Protein AF-0000000067834900 (afdb_homodimer)

Secondary structure (DSSP, 8-state):
-HHHHHHHHHHHHHHHHHHHIIIIIHHHHTTS-HHHHHHHHHHHHHHHHHHHHHHHHHHHHHHHHHHHHH--HHHHHHHHHHHTHHHHIIIIIHHHHHHHHH--TT-TTHHHHHHHHHHHHHHHHHHHHHHHHHHHHHT-/-HHHHHHHHHHHHHHHHHHHIIIIIHHHHTTS-HHHHHHHHHHHHHHHHHHHHHHHHHHHHHHHHHHHHH--HHHHHHHHHHHTHHHHIIIIIHHHHHHHHH--TT-TTHHHHHHHHHHHHHHHHHHHHHHHHHHHHHT-

Solvent-accessible surface area (backbone atoms only — not comparable to full-atom values): 13122 Å² total; per-residue (Å²): 106,70,52,49,52,50,15,32,36,27,22,19,17,34,23,23,29,40,42,35,41,64,67,17,49,48,60,16,39,65,75,44,57,62,40,56,30,52,61,30,44,53,52,24,50,59,42,40,49,55,53,46,50,48,26,25,49,50,14,18,53,31,15,44,50,37,16,71,73,67,68,45,63,44,23,40,50,15,12,49,35,26,44,47,49,56,62,44,38,64,68,68,43,37,64,57,52,52,51,59,73,69,51,56,59,80,42,81,61,51,63,63,48,52,57,49,49,51,60,55,48,47,52,49,26,50,34,22,47,50,15,29,51,30,32,55,55,49,74,100,106,70,51,49,53,49,16,31,38,27,21,18,16,34,21,22,28,41,43,37,41,65,65,18,49,49,60,16,40,66,75,45,57,62,41,55,31,52,61,30,44,52,54,24,51,59,41,41,49,54,54,45,50,48,27,25,49,48,14,18,52,29,14,43,51,38,17,71,74,66,68,44,61,44,22,41,52,16,11,49,35,26,44,47,48,55,61,44,40,65,67,68,41,38,65,58,51,53,51,59,73,69,50,58,60,81,43,80,62,51,63,63,49,54,55,51,48,53,59,56,48,48,53,50,26,50,33,22,46,50,14,29,52,30,31,54,56,48,74,101

pLDDT: mean 97.6, std 2.19, range [85.94, 98.94]

InterPro domains:
  IPR013901 Anthrone oxygenase [PF08592] (41-133)

Radius of gyration: 19.25 Å; Cα contacts (8 Å, |Δi|>4): 424; chains: 2; bounding box: 45×53×35 Å

Structure (mmCIF, N/CA/C/O backbone):
data_AF-0000000067834900-model_v1
#
loop_
_entity.id
_entity.type
_entity.pdbx_description
1 polymer 'DUF1772 domain-containing protein'
#
loop_
_atom_site.group_PDB
_atom_site.id
_atom_site.type_symbol
_atom_site.label_atom_id
_atom_site.label_alt_id
_atom_site.label_comp_id
_atom_site.label_asym_id
_atom_site.label_entity_id
_atom_site.label_seq_id
_atom_site.pdbx_PDB_ins_code
_atom_site.Cartn_x
_atom_site.Cartn_y
_atom_site.Cartn_z
_atom_site.occupancy
_atom_site.B_iso_or_equiv
_atom_site.auth_seq_id
_atom_site.auth_comp_id
_atom_site.auth_asym_id
_atom_site.auth_atom_id
_atom_site.pdbx_PDB_model_num
ATOM 1 N N . MET A 1 1 ? -4.145 19.516 13.836 1 87.12 1 MET A N 1
ATOM 2 C CA . MET A 1 1 ? -4.215 18.688 15.039 1 87.12 1 MET A CA 1
ATOM 3 C C . MET A 1 1 ? -3.717 17.281 14.75 1 87.12 1 MET A C 1
ATOM 5 O O . MET A 1 1 ? -3.939 16.75 13.664 1 87.12 1 MET A O 1
ATOM 9 N N . LEU A 1 2 ? -3.102 16.672 15.734 1 94.88 2 LEU A N 1
ATOM 10 C CA . LEU A 1 2 ? -2.477 15.367 15.602 1 94.88 2 LEU A CA 1
ATOM 11 C C . LEU A 1 2 ? -3.496 14.32 15.164 1 94.88 2 LEU A C 1
ATOM 13 O O . LEU A 1 2 ? -3.221 13.508 14.281 1 94.88 2 LEU A O 1
ATOM 17 N N . ILE A 1 3 ? -4.664 14.469 15.75 1 97.44 3 ILE A N 1
ATOM 18 C CA . ILE A 1 3 ? -5.711 13.508 15.438 1 97.44 3 ILE A CA 1
ATOM 19 C C . ILE A 1 3 ? -6.051 13.578 13.945 1 97.44 3 ILE A C 1
ATOM 21 O O . ILE A 1 3 ? -6.223 12.555 13.289 1 97.44 3 ILE A O 1
ATOM 25 N N . GLY A 1 4 ? -6.133 14.797 13.414 1 97.62 4 GLY A N 1
ATOM 26 C CA . GLY A 1 4 ? -6.418 14.984 12 1 97.62 4 GLY A CA 1
ATOM 27 C C . GLY A 1 4 ? -5.312 14.469 11.094 1 97.62 4 GLY A C 1
ATOM 28 O O . GLY A 1 4 ? -5.582 13.852 10.062 1 97.62 4 GLY A O 1
ATOM 29 N N . GLU A 1 5 ? -4.074 14.656 11.484 1 98.31 5 GLU A N 1
ATOM 30 C CA . GLU A 1 5 ? -2.939 14.172 10.703 1 98.31 5 GLU A CA 1
ATOM 31 C C . GLU A 1 5 ? -2.869 12.648 10.719 1 98.31 5 GLU A C 1
ATOM 33 O O . GLU A 1 5 ? -2.508 12.023 9.719 1 98.31 5 GLU A O 1
ATOM 38 N N . LEU A 1 6 ? -3.232 12.078 11.836 1 98.81 6 LEU A N 1
ATOM 39 C CA . LEU A 1 6 ? -3.229 10.625 11.938 1 98.81 6 LEU A CA 1
ATOM 40 C C . LEU A 1 6 ? -4.34 10.023 11.086 1 98.81 6 LEU A C 1
ATOM 42 O O . LEU A 1 6 ? -4.172 8.945 10.508 1 98.81 6 LEU A O 1
ATOM 46 N N . ALA A 1 7 ? -5.496 10.695 11.047 1 98.88 7 ALA A N 1
ATOM 47 C CA . ALA A 1 7 ? -6.551 10.273 10.133 1 98.88 7 ALA A CA 1
ATOM 48 C C . ALA A 1 7 ? -6.059 10.281 8.688 1 98.88 7 ALA A C 1
ATOM 50 O O . ALA A 1 7 ? -6.32 9.344 7.93 1 98.88 7 ALA A O 1
ATOM 51 N N . LEU A 1 8 ? -5.352 11.328 8.344 1 98.88 8 LEU A N 1
ATOM 52 C CA . LEU A 1 8 ? -4.781 11.461 7.004 1 98.88 8 LEU A CA 1
ATOM 53 C C . LEU A 1 8 ? -3.777 10.344 6.73 1 98.88 8 LEU A C 1
ATOM 55 O O . LEU A 1 8 ? -3.77 9.766 5.645 1 98.88 8 LEU A O 1
ATOM 59 N N . VAL A 1 9 ? -2.967 10.016 7.711 1 98.94 9 VAL A N 1
ATOM 60 C CA . VAL A 1 9 ? -1.968 8.961 7.566 1 98.94 9 VAL A CA 1
ATOM 61 C C . VAL A 1 9 ? -2.66 7.621 7.324 1 98.94 9 VAL A C 1
ATOM 63 O O . VAL A 1 9 ? -2.283 6.875 6.414 1 98.94 9 VAL A O 1
ATOM 66 N N . ALA A 1 10 ? -3.68 7.336 8.094 1 98.94 10 ALA A N 1
ATOM 67 C CA . ALA A 1 10 ? -4.398 6.074 7.938 1 98.94 10 ALA A CA 1
ATOM 68 C C . ALA A 1 10 ? -5.047 5.977 6.559 1 98.94 10 ALA A C 1
ATOM 70 O O . ALA A 1 10 ? -4.961 4.934 5.902 1 98.94 10 ALA A O 1
ATOM 71 N N . ALA A 1 11 ? -5.637 7.039 6.133 1 98.94 11 ALA A N 1
ATOM 72 C CA . ALA A 1 11 ? -6.289 7.059 4.828 1 98.94 11 ALA A CA 1
ATOM 73 C C . ALA A 1 11 ? -5.27 6.922 3.701 1 98.94 11 ALA A C 1
ATOM 75 O O . ALA A 1 11 ? -5.508 6.211 2.721 1 98.94 11 ALA A O 1
ATOM 76 N N . ALA A 1 12 ? -4.156 7.613 3.82 1 98.94 12 ALA A N 1
ATOM 77 C CA . ALA A 1 12 ? -3.125 7.574 2.787 1 98.94 12 ALA A CA 1
ATOM 78 C C . ALA A 1 12 ? -2.467 6.199 2.721 1 98.94 12 ALA A C 1
ATOM 80 O O . ALA A 1 12 ? -2.143 5.711 1.635 1 98.94 12 ALA A O 1
ATOM 81 N N . ALA A 1 13 ? -2.227 5.609 3.891 1 98.94 13 ALA A N 1
ATOM 82 C CA . ALA A 1 13 ? -1.695 4.25 3.914 1 98.94 13 ALA A CA 1
ATOM 83 C C . ALA A 1 13 ? -2.658 3.273 3.248 1 98.94 13 ALA A C 1
ATOM 85 O O . ALA A 1 13 ? -2.236 2.396 2.49 1 98.94 13 ALA A O 1
ATOM 86 N N . PHE A 1 14 ? -3.963 3.414 3.568 1 98.94 14 PHE A N 1
ATOM 87 C CA . PHE A 1 14 ? -4.977 2.6 2.906 1 98.94 14 PHE A CA 1
ATOM 88 C C . PHE A 1 14 ? -4.914 2.787 1.395 1 98.94 14 PHE A C 1
ATOM 90 O O . PHE A 1 14 ? -4.895 1.809 0.644 1 98.94 14 PHE A O 1
ATOM 97 N N . ALA A 1 15 ? -4.918 4.039 0.92 1 98.94 15 ALA A N 1
ATOM 98 C CA . ALA A 1 15 ? -4.898 4.332 -0.51 1 98.94 15 ALA A CA 1
ATOM 99 C C . ALA A 1 15 ? -3.654 3.746 -1.171 1 98.94 15 ALA A C 1
ATOM 101 O O . ALA A 1 15 ? -3.73 3.189 -2.27 1 98.94 15 ALA A O 1
ATOM 102 N N . GLY A 1 16 ? -2.484 3.898 -0.504 1 98.88 16 GLY A N 1
ATOM 103 C CA . GLY A 1 16 ? -1.258 3.318 -1.029 1 98.88 16 GLY A CA 1
ATOM 104 C C . GLY A 1 16 ? -1.337 1.814 -1.207 1 98.88 16 GLY A C 1
ATOM 105 O O . GLY A 1 16 ? -0.941 1.286 -2.248 1 98.88 16 GLY A O 1
ATOM 106 N N . ALA A 1 17 ? -1.845 1.154 -0.218 1 98.88 17 ALA A N 1
ATOM 107 C CA . ALA A 1 17 ? -1.994 -0.297 -0.282 1 98.88 17 ALA A CA 1
ATOM 108 C C . ALA A 1 17 ? -3.008 -0.697 -1.351 1 98.88 17 ALA A C 1
ATOM 110 O O . ALA A 1 17 ? -2.779 -1.643 -2.109 1 98.88 17 ALA A O 1
ATOM 111 N N . ALA A 1 18 ? -4.109 0.034 -1.385 1 98.81 18 ALA A N 1
ATOM 112 C CA . ALA A 1 18 ? -5.152 -0.284 -2.357 1 98.81 18 ALA A CA 1
ATOM 113 C C . ALA A 1 18 ? -4.648 -0.089 -3.783 1 98.81 18 ALA A C 1
ATOM 115 O O . ALA A 1 18 ? -4.914 -0.917 -4.66 1 98.81 18 ALA A O 1
ATOM 116 N N . LEU A 1 19 ? -3.99 0.947 -4.016 1 98.81 19 LEU A N 1
ATOM 117 C CA . LEU A 1 19 ? -3.428 1.191 -5.336 1 98.81 19 LEU A CA 1
ATOM 118 C C . LEU A 1 19 ? -2.375 0.144 -5.684 1 98.81 19 LEU A C 1
ATOM 120 O O . LEU A 1 19 ? -2.25 -0.259 -6.84 1 98.81 19 LEU A O 1
ATOM 124 N N . TYR A 1 20 ? -1.63 -0.278 -4.715 1 98.94 20 TYR A N 1
ATOM 125 C CA . TYR A 1 20 ? -0.635 -1.321 -4.934 1 98.94 20 TYR A CA 1
ATOM 126 C C . TYR A 1 20 ? -1.293 -2.611 -5.406 1 98.94 20 TYR A C 1
ATOM 128 O O . TYR A 1 20 ? -0.787 -3.279 -6.312 1 98.94 20 TYR A O 1
ATOM 136 N N . VAL A 1 21 ? -2.383 -2.92 -4.82 1 98.81 21 VAL A N 1
ATOM 137 C CA . VAL A 1 21 ? -3.119 -4.109 -5.23 1 98.81 21 VAL A CA 1
ATOM 138 C C . VAL A 1 21 ? -3.506 -3.998 -6.703 1 98.81 21 VAL A C 1
ATOM 140 O O . VAL A 1 21 ? -3.305 -4.934 -7.48 1 98.81 21 VAL A O 1
ATOM 143 N N . GLY A 1 22 ? -4.023 -2.871 -7.086 1 98.5 22 GLY A N 1
ATOM 144 C CA . GLY A 1 22 ? -4.543 -2.682 -8.43 1 98.5 22 GLY A CA 1
ATOM 145 C C . GLY A 1 22 ? -3.457 -2.525 -9.477 1 98.5 22 GLY A C 1
ATOM 146 O O . GLY A 1 22 ? -3.586 -3.031 -10.594 1 98.5 22 GLY A O 1
ATOM 147 N N . PHE A 1 23 ? -2.381 -1.915 -9.102 1 98 23 PHE A N 1
ATOM 148 C CA . PHE A 1 23 ? -1.393 -1.539 -10.102 1 98 23 PHE A CA 1
ATOM 149 C C . PHE A 1 23 ? -0.223 -2.516 -10.102 1 98 23 PHE A C 1
ATOM 151 O O . PHE A 1 23 ? 0.54 -2.578 -11.07 1 98 23 P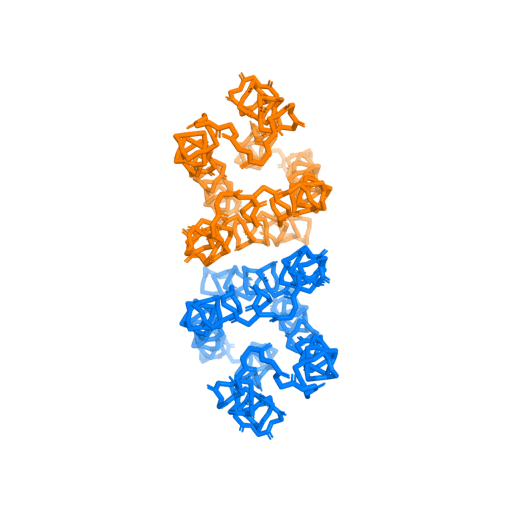HE A O 1
ATOM 158 N N . VAL A 1 24 ? -0.045 -3.27 -9.039 1 98.75 24 VAL A N 1
ATOM 159 C CA . VAL A 1 24 ? 1.166 -4.078 -8.945 1 98.75 24 VAL A CA 1
ATOM 160 C C . VAL A 1 24 ? 0.794 -5.543 -8.719 1 98.75 24 VAL A C 1
ATOM 162 O O . VAL A 1 24 ? 0.987 -6.383 -9.602 1 98.75 24 VAL A O 1
ATOM 165 N N . GLU A 1 25 ? 0.098 -5.836 -7.613 1 98.88 25 GLU A N 1
ATOM 166 C CA . GLU A 1 25 ? -0.105 -7.234 -7.242 1 98.88 25 GLU A CA 1
ATOM 167 C C . GLU A 1 25 ? -1.007 -7.945 -8.25 1 98.88 25 GLU A C 1
ATOM 169 O O . GLU A 1 25 ? -0.685 -9.047 -8.711 1 98.88 25 GLU A O 1
ATOM 174 N N . HIS A 1 26 ? -2.133 -7.328 -8.508 1 98.75 26 HIS A N 1
ATOM 175 C CA . HIS A 1 26 ? -3.119 -8.055 -9.297 1 98.75 26 HIS A CA 1
ATOM 176 C C . HIS A 1 26 ? -2.623 -8.289 -10.719 1 98.75 26 HIS A C 1
ATOM 178 O O . HIS A 1 26 ? -2.719 -9.406 -11.242 1 98.75 26 HIS A O 1
ATOM 184 N N . PRO A 1 27 ? -2.033 -7.301 -11.414 1 98.25 27 PRO A N 1
ATOM 185 C CA . PRO A 1 27 ? -1.451 -7.582 -12.727 1 98.25 27 PRO A CA 1
ATOM 186 C C . PRO A 1 27 ? -0.374 -8.664 -12.68 1 98.25 27 PRO A C 1
ATOM 188 O O . PRO A 1 27 ? -0.26 -9.469 -13.609 1 98.25 27 PRO A O 1
ATOM 191 N N . ALA A 1 28 ? 0.433 -8.688 -11.672 1 98.62 28 ALA A N 1
ATOM 192 C CA . ALA A 1 28 ? 1.452 -9.719 -11.516 1 98.62 28 ALA A CA 1
ATOM 193 C C . ALA A 1 28 ? 0.816 -11.094 -11.312 1 98.62 28 ALA A C 1
ATOM 195 O O . ALA A 1 28 ? 1.331 -12.102 -11.797 1 98.62 28 ALA A O 1
ATOM 196 N N . ARG A 1 29 ? -0.272 -11.117 -10.578 1 98.38 29 ARG A N 1
ATOM 197 C CA . ARG A 1 29 ? -1.022 -12.352 -10.359 1 98.38 29 ARG A CA 1
ATOM 198 C C . ARG A 1 29 ? -1.566 -12.906 -11.672 1 98.38 29 ARG A C 1
ATOM 200 O O . ARG A 1 29 ? -1.566 -14.117 -11.883 1 98.38 29 ARG A O 1
ATOM 207 N N . LEU A 1 30 ? -1.949 -12.055 -12.625 1 97.25 30 LEU A N 1
ATOM 208 C CA . LEU A 1 30 ? -2.676 -12.445 -13.828 1 97.25 30 LEU A CA 1
ATOM 209 C C . LEU A 1 30 ? -1.743 -13.109 -14.836 1 97.25 30 LEU A C 1
ATOM 211 O O . LEU A 1 30 ? -2.201 -13.719 -15.805 1 97.25 30 LEU A O 1
ATOM 215 N N . VAL A 1 31 ? -0.413 -13.023 -14.633 1 97.06 31 VAL A N 1
ATOM 216 C CA . VAL A 1 31 ? 0.499 -13.688 -15.562 1 97.06 31 VAL A CA 1
ATOM 217 C C . VAL A 1 31 ? 0.587 -15.172 -15.227 1 97.06 31 VAL A C 1
ATOM 219 O O . VAL A 1 31 ? 1.104 -15.961 -16.016 1 97.06 31 VAL A O 1
ATOM 222 N N . LEU A 1 32 ? 0.094 -15.586 -14.086 1 96.56 32 LEU A N 1
ATOM 223 C CA . LEU A 1 32 ? 0.094 -16.984 -13.656 1 96.56 32 LEU A CA 1
ATOM 224 C C . LEU A 1 32 ? -1.031 -17.75 -14.336 1 96.56 32 LEU A C 1
ATOM 226 O O . LEU A 1 32 ? -1.971 -17.156 -14.867 1 96.56 32 LEU A O 1
ATOM 230 N N . ASP A 1 33 ? -0.922 -19.062 -14.344 1 94.31 33 ASP A N 1
ATOM 231 C CA . ASP A 1 33 ? -2.051 -19.906 -14.742 1 94.31 33 ASP A CA 1
ATOM 232 C C . ASP A 1 33 ? -3.203 -19.781 -13.75 1 94.31 33 ASP A C 1
ATOM 234 O O . ASP A 1 33 ? -2.994 -19.422 -12.586 1 94.31 33 ASP A O 1
ATOM 238 N N . PRO A 1 34 ? -4.387 -20.094 -14.086 1 93.81 34 PRO A N 1
ATOM 239 C CA . PRO A 1 34 ? -5.562 -19.875 -13.25 1 93.81 34 PRO A CA 1
ATOM 240 C C . PRO A 1 34 ? -5.453 -20.547 -11.883 1 93.81 34 PRO A C 1
ATOM 242 O O . PRO A 1 34 ? -5.883 -20 -10.875 1 93.81 34 PRO A O 1
ATOM 245 N N . ALA A 1 35 ? -4.922 -21.719 -11.883 1 94.06 35 ALA A N 1
ATOM 246 C CA . ALA A 1 35 ? -4.777 -22.422 -10.617 1 94.06 35 ALA A CA 1
ATOM 247 C C . ALA A 1 35 ? -3.865 -21.656 -9.664 1 94.06 35 ALA A C 1
ATOM 249 O O . ALA A 1 35 ? -4.191 -21.484 -8.484 1 94.06 35 ALA A O 1
ATOM 250 N N . SER A 1 36 ? -2.756 -21.141 -10.18 1 96.12 36 SER A N 1
ATOM 251 C CA . SER A 1 36 ? -1.797 -20.391 -9.383 1 96.12 36 SER A CA 1
ATOM 252 C C . SER A 1 36 ? -2.346 -19.016 -9.008 1 96.12 36 SER A C 1
ATOM 254 O O . SER A 1 36 ? -2.037 -18.484 -7.938 1 96.12 36 SER A O 1
ATOM 256 N N . GLN A 1 37 ? -3.154 -18.453 -9.938 1 97.56 37 GLN A N 1
ATOM 257 C CA . GLN A 1 37 ? -3.822 -17.203 -9.586 1 97.56 37 GLN A CA 1
ATOM 258 C C . GLN A 1 37 ? -4.672 -17.375 -8.328 1 97.56 37 GLN A C 1
ATOM 260 O O . GLN A 1 37 ? -4.57 -16.562 -7.395 1 97.56 37 GLN A O 1
ATOM 265 N N . LEU A 1 38 ? -5.441 -18.375 -8.336 1 97.31 38 LEU A N 1
ATOM 266 C CA . LEU A 1 38 ? -6.344 -18.641 -7.227 1 97.31 38 LEU A CA 1
ATOM 267 C C . LEU A 1 38 ? -5.562 -18.969 -5.957 1 97.31 38 LEU A C 1
ATOM 269 O O . LEU A 1 38 ? -5.91 -18.5 -4.871 1 97.31 38 LEU A O 1
ATOM 273 N N . GLN A 1 39 ? -4.523 -19.734 -6.125 1 97 39 GLN A N 1
ATOM 274 C CA . GLN A 1 39 ? -3.693 -20.141 -4.996 1 97 39 GLN A CA 1
ATOM 275 C C . GLN A 1 39 ? -3.041 -18.938 -4.328 1 97 39 GLN A C 1
ATOM 277 O O . GLN A 1 39 ? -2.896 -18.906 -3.104 1 97 39 GLN A O 1
ATOM 282 N N . GLN A 1 40 ? -2.637 -18.016 -5.09 1 98.06 40 GLN A N 1
ATOM 283 C CA . GLN A 1 40 ? -2.039 -16.797 -4.562 1 98.06 40 GLN A CA 1
ATOM 284 C C . GLN A 1 40 ? -3.107 -15.844 -4.02 1 98.06 40 GLN A C 1
ATOM 286 O O . GLN A 1 40 ? -2.895 -15.18 -3.004 1 98.06 40 GLN A O 1
ATOM 291 N N . TRP A 1 41 ? -4.246 -15.719 -4.688 1 98.38 41 TRP A N 1
ATOM 292 C CA . TRP A 1 41 ? -5.293 -14.758 -4.348 1 98.38 41 TRP A CA 1
ATOM 293 C C . TRP A 1 41 ? -5.898 -15.07 -2.984 1 98.38 41 TRP A C 1
ATOM 295 O O . TRP A 1 41 ? -6.18 -14.164 -2.197 1 98.38 41 TRP A O 1
ATOM 305 N N . ARG A 1 42 ? -6.086 -16.266 -2.635 1 97.75 42 ARG A N 1
ATOM 306 C CA . ARG A 1 42 ? -6.805 -16.656 -1.429 1 97.75 42 ARG A CA 1
ATOM 307 C C . ARG A 1 42 ? -6.098 -16.156 -0.176 1 97.75 42 ARG A C 1
ATOM 309 O O . ARG A 1 42 ? -6.688 -15.422 0.624 1 97.75 42 ARG A O 1
ATOM 316 N N . PRO A 1 43 ? -4.848 -16.484 -0.033 1 98.12 43 PRO A N 1
ATOM 317 C CA . PRO A 1 43 ? -4.191 -15.938 1.157 1 98.12 43 PRO A CA 1
ATOM 318 C C . PRO A 1 43 ? -3.992 -14.43 1.079 1 98.12 43 PRO A C 1
ATOM 320 O O . PRO A 1 43 ? -3.992 -13.75 2.109 1 98.12 43 PRO A O 1
ATOM 323 N N . SER A 1 44 ? -3.797 -13.875 -0.122 1 98.56 44 SER A N 1
ATOM 324 C CA . SER A 1 44 ? -3.691 -12.43 -0.279 1 98.56 44 SER A CA 1
ATOM 325 C C . SER A 1 44 ? -4.965 -11.727 0.183 1 98.56 44 SER A C 1
ATOM 327 O O . SER A 1 44 ? -4.906 -10.758 0.949 1 98.56 44 SER A O 1
ATOM 329 N N . TYR A 1 45 ? -6.059 -12.281 -0.301 1 98.12 45 TYR A N 1
ATOM 330 C CA . TYR A 1 45 ? -7.367 -11.742 0.057 1 98.12 45 TYR A CA 1
ATOM 331 C C . TYR A 1 45 ? -7.547 -11.703 1.57 1 98.12 45 TYR A C 1
ATOM 333 O O . TYR A 1 45 ? -7.93 -10.68 2.135 1 98.12 45 TYR A O 1
ATOM 341 N N . ARG A 1 46 ? -7.273 -12.766 2.283 1 97.38 46 ARG A N 1
ATOM 342 C CA . ARG A 1 46 ? -7.461 -12.875 3.727 1 97.38 46 ARG A CA 1
ATOM 343 C C . ARG A 1 46 ? -6.602 -11.859 4.473 1 97.38 46 ARG A C 1
ATOM 345 O O . ARG A 1 46 ? -7.09 -11.164 5.363 1 97.38 46 ARG A O 1
ATOM 352 N N . ARG A 1 47 ? -5.41 -11.727 4.121 1 98.19 47 ARG A N 1
ATOM 353 C CA . ARG A 1 47 ? -4.48 -10.828 4.797 1 98.19 47 ARG A CA 1
ATOM 354 C C . ARG A 1 47 ? -4.781 -9.375 4.457 1 98.19 47 ARG A C 1
ATOM 356 O O . ARG A 1 47 ? -4.715 -8.5 5.328 1 98.19 47 ARG A O 1
ATOM 363 N N . ALA A 1 48 ? -5.098 -9.133 3.172 1 98.12 48 ALA A N 1
ATOM 364 C CA . ALA A 1 48 ? -5.418 -7.773 2.736 1 98.12 48 ALA A CA 1
ATOM 365 C C . ALA A 1 48 ? -6.676 -7.254 3.43 1 98.12 48 ALA A C 1
ATOM 367 O O . ALA A 1 48 ? -6.758 -6.074 3.775 1 98.12 48 ALA A O 1
ATOM 368 N N . THR A 1 49 ? -7.672 -8.141 3.596 1 96.81 49 THR A N 1
ATOM 369 C CA . THR A 1 49 ? -8.914 -7.766 4.27 1 96.81 49 THR A CA 1
ATOM 370 C C . THR A 1 49 ? -8.633 -7.285 5.691 1 96.81 49 THR A C 1
ATOM 372 O O . THR A 1 49 ? -9.172 -6.266 6.125 1 96.81 49 THR A O 1
ATOM 375 N N . ARG A 1 50 ? -7.789 -7.941 6.375 1 97.38 50 ARG A N 1
ATOM 376 C CA . ARG A 1 50 ? -7.43 -7.539 7.734 1 97.38 50 ARG A CA 1
ATOM 377 C C . ARG A 1 50 ? -6.688 -6.207 7.73 1 97.38 50 ARG A C 1
ATOM 379 O O . ARG A 1 50 ? -7.016 -5.305 8.508 1 97.38 50 ARG A O 1
ATOM 386 N N . MET A 1 51 ? -5.688 -6.074 6.875 1 98.5 51 MET A N 1
ATOM 387 C CA . MET A 1 51 ? -4.863 -4.867 6.844 1 98.5 51 MET A CA 1
ATOM 388 C C . MET A 1 51 ? -5.68 -3.664 6.387 1 98.5 51 MET A C 1
ATOM 390 O O . MET A 1 51 ? -5.738 -2.648 7.082 1 98.5 51 MET A O 1
ATOM 394 N N . GLN A 1 52 ? -6.316 -3.82 5.219 1 98.44 52 GLN A N 1
ATOM 395 C CA . GLN A 1 52 ? -7.031 -2.682 4.652 1 98.44 52 GLN A CA 1
ATOM 396 C C . GLN A 1 52 ? -8.297 -2.379 5.445 1 98.44 52 GLN A C 1
ATOM 398 O O . GLN A 1 52 ? -8.688 -1.218 5.59 1 98.44 52 GLN A O 1
ATOM 403 N N . GLY A 1 53 ? -8.992 -3.414 5.906 1 98.31 53 GLY A N 1
ATOM 404 C CA . GLY A 1 53 ? -10.117 -3.174 6.797 1 98.31 53 GLY A CA 1
ATOM 405 C C . GLY A 1 53 ? -9.734 -2.408 8.047 1 98.31 53 GLY A C 1
ATOM 406 O O . GLY A 1 53 ? -10.445 -1.487 8.461 1 98.31 53 GLY A O 1
ATOM 407 N N . GLY A 1 54 ? -8.609 -2.801 8.672 1 98.69 54 GLY A N 1
ATOM 408 C CA . GLY A 1 54 ? -8.117 -2.104 9.844 1 98.69 54 GLY A CA 1
ATOM 409 C C . GLY A 1 54 ? -7.762 -0.653 9.57 1 98.69 54 GLY A C 1
ATOM 410 O O . GLY A 1 54 ? -8.07 0.229 10.375 1 98.69 54 GLY A O 1
ATOM 411 N N . LEU A 1 55 ? -7.094 -0.392 8.477 1 98.88 55 LEU A N 1
ATOM 412 C CA . LEU A 1 55 ? -6.715 0.969 8.109 1 98.88 55 LEU A CA 1
ATOM 413 C C . LEU A 1 55 ? -7.945 1.832 7.867 1 98.88 55 LEU A C 1
ATOM 415 O O . LEU A 1 55 ? -7.988 2.992 8.281 1 98.88 55 LEU A O 1
ATOM 419 N N . ALA A 1 56 ? -8.945 1.249 7.145 1 98.88 56 ALA A N 1
ATOM 420 C CA . ALA A 1 56 ? -10.18 1.979 6.898 1 98.88 56 ALA A CA 1
ATOM 421 C C . ALA A 1 56 ? -10.883 2.324 8.211 1 98.88 56 ALA A C 1
ATOM 423 O O . ALA A 1 56 ? -11.375 3.441 8.383 1 98.88 56 ALA A O 1
ATOM 424 N N . LEU A 1 57 ? -10.945 1.383 9.109 1 98.75 57 LEU A N 1
ATOM 425 C CA . LEU A 1 57 ? -11.578 1.606 10.398 1 98.75 57 LEU A CA 1
ATOM 426 C C . LEU A 1 57 ? -10.82 2.662 11.203 1 98.75 57 LEU A C 1
ATOM 428 O O . LEU A 1 57 ? -11.438 3.512 11.852 1 98.75 57 LEU A O 1
ATOM 432 N N . ALA A 1 58 ? -9.492 2.572 11.211 1 98.94 58 ALA A N 1
ATOM 433 C CA . ALA A 1 58 ? -8.68 3.566 11.898 1 98.94 58 ALA A CA 1
ATOM 434 C C . ALA A 1 58 ? -8.938 4.965 11.352 1 98.94 58 ALA A C 1
ATOM 436 O O . ALA A 1 58 ? -9.133 5.914 12.109 1 98.94 58 ALA A O 1
ATOM 437 N N . ALA A 1 59 ? -8.906 5.082 10.016 1 98.94 59 ALA A N 1
ATOM 438 C CA . ALA A 1 59 ? -9.172 6.375 9.391 1 98.94 59 ALA A CA 1
ATOM 439 C C . ALA A 1 59 ? -10.555 6.895 9.773 1 98.94 59 ALA A C 1
ATOM 441 O O . ALA A 1 59 ? -10.719 8.086 10.062 1 98.94 59 ALA A O 1
ATOM 442 N N . THR A 1 60 ? -11.539 5.984 9.75 1 98.94 60 THR A N 1
ATOM 443 C CA . THR A 1 60 ? -12.906 6.344 10.125 1 98.94 60 THR A CA 1
ATOM 444 C C . THR A 1 60 ? -12.953 6.848 11.562 1 98.94 60 THR A C 1
ATOM 446 O O . THR A 1 60 ? -13.469 7.938 11.828 1 98.94 60 THR A O 1
ATOM 449 N N . ALA A 1 61 ? -12.414 6.07 12.477 1 98.94 61 ALA A N 1
ATOM 450 C CA . ALA A 1 61 ? -12.453 6.406 13.891 1 98.94 61 ALA A CA 1
ATOM 451 C C . ALA A 1 61 ? -11.75 7.73 14.172 1 98.94 61 ALA A C 1
ATOM 453 O O . ALA A 1 61 ? -12.273 8.578 14.898 1 98.94 61 ALA A O 1
ATOM 454 N N . LEU A 1 62 ? -10.562 7.941 13.625 1 98.94 62 LEU A N 1
ATOM 455 C CA . LEU A 1 62 ? -9.789 9.164 13.828 1 98.94 62 LEU A CA 1
ATOM 456 C C . LEU A 1 62 ? -10.5 10.359 13.203 1 98.94 62 LEU A C 1
ATOM 458 O O . LEU A 1 62 ? -10.477 11.461 13.758 1 98.94 62 LEU A O 1
ATOM 462 N N . GLY A 1 63 ? -11.094 10.141 12.016 1 98.88 63 GLY A N 1
ATOM 463 C CA . GLY A 1 63 ? -11.883 11.203 11.406 1 98.88 63 GLY A CA 1
ATOM 464 C C . GLY A 1 63 ? -13.07 11.617 12.258 1 98.88 63 GLY A C 1
ATOM 465 O O . GLY A 1 63 ? -13.344 12.812 12.406 1 98.88 63 GLY A O 1
ATOM 466 N N . LEU A 1 64 ? -13.781 10.648 12.805 1 98.88 64 LEU A N 1
ATOM 467 C CA . LEU A 1 64 ? -14.914 10.945 13.672 1 98.88 64 LEU A CA 1
ATOM 468 C C . LEU A 1 64 ? -14.461 11.664 14.938 1 98.88 64 LEU A C 1
ATOM 470 O O . LEU A 1 64 ? -15.141 12.578 15.406 1 98.88 64 LEU A O 1
ATOM 474 N N . LEU A 1 65 ? -13.375 11.18 15.484 1 98.81 65 LEU A N 1
ATOM 475 C CA . LEU A 1 65 ? -12.836 11.844 16.672 1 98.81 65 LEU A CA 1
ATOM 476 C C . LEU A 1 65 ? -12.477 13.289 16.375 1 98.81 65 LEU A C 1
ATOM 478 O O . LEU A 1 65 ? -12.758 14.188 17.172 1 98.81 65 LEU A O 1
ATOM 482 N N . ALA A 1 66 ? -11.828 13.539 15.242 1 98.69 66 ALA A N 1
ATOM 483 C CA . ALA A 1 66 ? -11.492 14.906 14.836 1 98.69 66 ALA A CA 1
ATOM 484 C C . ALA A 1 66 ? -12.75 15.75 14.664 1 98.69 66 ALA A C 1
ATOM 486 O O . ALA A 1 66 ? -12.781 16.922 15.07 1 98.69 66 ALA A O 1
ATOM 487 N N . TRP A 1 67 ? -13.734 15.156 14.109 1 98.69 67 TRP A N 1
ATOM 488 C CA . TRP A 1 67 ? -15 15.859 13.961 1 98.69 67 TRP A CA 1
ATOM 489 C C . TRP A 1 67 ? -15.578 16.234 15.32 1 98.69 67 TRP A C 1
ATOM 491 O O . TRP A 1 67 ? -15.992 17.375 15.531 1 98.69 67 TRP A O 1
ATOM 501 N N . ALA A 1 68 ? -15.586 15.312 16.172 1 98.5 68 ALA A N 1
ATOM 502 C CA . ALA A 1 68 ? -16.141 15.547 17.516 1 98.5 68 ALA A CA 1
ATOM 503 C C . ALA A 1 68 ? -15.391 16.656 18.234 1 98.5 68 ALA A C 1
ATOM 505 O O . ALA A 1 68 ? -15.984 17.453 18.969 1 98.5 68 ALA A O 1
ATOM 506 N N . ARG A 1 69 ? -14.148 16.734 18.047 1 97.94 69 ARG A N 1
ATOM 507 C CA . ARG A 1 69 ? -13.305 17.688 18.75 1 97.94 69 ARG A CA 1
ATOM 508 C C . ARG A 1 69 ? -13.375 19.078 18.125 1 97.94 69 ARG A C 1
ATOM 510 O O . ARG A 1 69 ? -13.258 20.094 18.812 1 97.94 69 ARG A O 1
ATOM 517 N N . THR A 1 70 ? -13.531 19.125 16.906 1 97.56 70 THR A N 1
ATOM 518 C CA . THR A 1 70 ? -13.398 20.406 16.219 1 97.56 70 THR A CA 1
ATOM 519 C C . THR A 1 70 ? -14.758 20.938 15.797 1 97.56 70 THR A C 1
ATOM 521 O O . THR A 1 70 ? -14.906 22.141 15.516 1 97.56 70 THR A O 1
ATOM 524 N N . GLY A 1 71 ? -15.727 20.031 15.594 1 98.12 71 GLY A N 1
ATOM 525 C CA . GLY A 1 71 ? -17.031 20.406 15.07 1 98.12 71 GLY A CA 1
ATOM 526 C C . GLY A 1 71 ? -17.031 20.609 13.562 1 98.12 71 GLY A C 1
ATOM 527 O O . GLY A 1 71 ? -18.062 20.969 12.984 1 98.12 71 GLY A O 1
ATOM 528 N N . ASP A 1 72 ? -15.875 20.453 12.906 1 98.38 72 ASP A N 1
ATOM 529 C CA . ASP A 1 72 ? -15.734 20.641 11.469 1 98.38 72 ASP A CA 1
ATOM 530 C C . ASP A 1 72 ? -16.234 19.438 10.695 1 98.38 72 ASP A C 1
ATOM 532 O O . ASP A 1 72 ? -15.617 18.359 10.742 1 98.38 72 ASP A O 1
ATOM 536 N N . PRO A 1 73 ? -17.312 19.562 9.914 1 98.44 73 PRO A N 1
ATOM 537 C CA . PRO A 1 73 ? -17.953 18.406 9.258 1 98.44 73 PRO A CA 1
ATOM 538 C C . PRO A 1 73 ? -17.078 17.797 8.156 1 98.44 73 PRO A C 1
ATOM 540 O O . PRO A 1 73 ? -17.344 16.688 7.695 1 98.44 73 PRO A O 1
ATOM 543 N N . ARG A 1 74 ? -16.109 18.5 7.699 1 98.81 74 ARG A N 1
ATOM 544 C CA . ARG A 1 74 ? -15.219 17.953 6.688 1 98.81 74 ARG A CA 1
ATOM 545 C C . ARG A 1 74 ? -14.523 16.688 7.195 1 98.81 74 ARG A C 1
ATOM 547 O O . ARG A 1 74 ? -14.258 15.766 6.426 1 98.81 74 ARG A O 1
ATOM 554 N N . TRP A 1 75 ? -14.211 16.672 8.508 1 98.81 75 TRP A N 1
ATOM 555 C CA . TRP A 1 75 ? -13.68 15.461 9.117 1 98.81 75 TRP A CA 1
ATOM 556 C C . TRP A 1 75 ? -14.688 14.312 9.023 1 98.81 75 TRP A C 1
ATOM 558 O O . TRP A 1 75 ? -14.305 13.164 8.773 1 98.81 75 TRP A O 1
ATOM 568 N N . GLY A 1 76 ? -15.953 14.641 9.211 1 98.81 76 GLY A N 1
ATOM 569 C CA . GLY A 1 76 ? -17 13.648 9.062 1 98.81 76 GLY A CA 1
ATOM 570 C C . GLY A 1 76 ? -17.109 13.094 7.652 1 98.81 76 GLY A C 1
ATOM 571 O O . GLY A 1 76 ? -17.359 11.898 7.465 1 98.81 76 GLY A O 1
ATOM 572 N N . LEU A 1 77 ? -16.938 13.945 6.688 1 98.88 77 LEU A N 1
ATOM 573 C CA . LEU A 1 77 ? -16.938 13.5 5.297 1 98.88 77 LEU A CA 1
ATOM 574 C C . LEU A 1 77 ? -15.82 12.5 5.043 1 98.88 77 LEU A C 1
ATOM 576 O O . LEU A 1 77 ? -16.031 11.453 4.43 1 98.88 77 LEU A O 1
ATOM 580 N N . GLY A 1 78 ? -14.57 12.875 5.539 1 98.94 78 GLY A N 1
ATOM 581 C CA . GLY A 1 78 ? -13.461 11.945 5.402 1 98.94 78 GLY A CA 1
ATOM 582 C C . GLY A 1 78 ? -13.727 10.609 6.07 1 98.94 78 GLY A C 1
ATOM 583 O O . GLY A 1 78 ? -13.445 9.555 5.492 1 98.94 78 GLY A O 1
ATOM 584 N N . ALA A 1 79 ? -14.289 10.641 7.203 1 98.94 79 ALA A N 1
ATOM 585 C CA . ALA A 1 79 ? -14.617 9.422 7.941 1 98.94 79 ALA A CA 1
ATOM 586 C C . ALA A 1 79 ? -15.648 8.586 7.188 1 98.94 79 ALA A C 1
ATOM 588 O O . ALA A 1 79 ? -15.523 7.363 7.109 1 98.94 79 ALA A O 1
ATOM 589 N N . ALA A 1 80 ? -16.641 9.242 6.629 1 98.94 80 ALA A N 1
ATOM 590 C CA . ALA A 1 80 ? -17.688 8.547 5.887 1 98.94 80 ALA A CA 1
ATOM 591 C C . ALA A 1 80 ? -17.125 7.863 4.648 1 98.94 80 ALA A C 1
ATOM 593 O O . ALA A 1 80 ? -17.5 6.73 4.336 1 98.94 80 ALA A O 1
ATOM 594 N N . LEU A 1 81 ? -16.281 8.547 3.973 1 98.94 81 LEU A N 1
ATOM 595 C CA . LEU A 1 81 ? -15.648 7.984 2.781 1 98.94 81 LEU A CA 1
ATOM 596 C C . LEU A 1 81 ? -14.766 6.793 3.141 1 98.94 81 LEU A C 1
ATOM 598 O O . LEU A 1 81 ? -14.758 5.785 2.432 1 98.94 81 LEU A O 1
ATOM 602 N N . ALA A 1 82 ? -13.984 6.934 4.223 1 98.88 82 ALA A N 1
ATOM 603 C CA . ALA A 1 82 ? -13.164 5.816 4.691 1 98.88 82 ALA A CA 1
ATOM 604 C C . ALA A 1 82 ? -14.031 4.621 5.074 1 98.88 82 ALA A C 1
ATOM 606 O O . ALA A 1 82 ? -13.734 3.484 4.707 1 98.88 82 ALA A O 1
ATOM 607 N N . LEU A 1 83 ? -15.133 4.852 5.746 1 98.81 83 LEU A N 1
ATOM 608 C CA . LEU A 1 83 ? -16.031 3.801 6.215 1 98.81 83 LEU A CA 1
ATOM 609 C C . LEU A 1 83 ? -16.75 3.131 5.043 1 98.81 83 LEU A C 1
ATOM 611 O O . LEU A 1 83 ? -17.062 1.94 5.102 1 98.81 83 LEU A O 1
ATOM 615 N N . ALA A 1 84 ? -17.016 3.844 4.004 1 98.81 84 ALA A N 1
ATOM 616 C CA . ALA A 1 84 ? -17.781 3.365 2.855 1 98.81 84 ALA A CA 1
ATOM 617 C C . ALA A 1 84 ? -17.125 2.127 2.242 1 98.81 84 ALA A C 1
ATOM 619 O O . ALA A 1 84 ? -17.797 1.341 1.564 1 98.81 84 ALA A O 1
ATOM 620 N N . ASN A 1 85 ? -15.828 1.938 2.494 1 98.25 85 ASN A N 1
ATOM 621 C CA . ASN A 1 85 ? -15.133 0.763 1.976 1 98.25 85 ASN A CA 1
ATOM 622 C C . ASN A 1 85 ? -15.711 -0.528 2.545 1 98.25 85 ASN A C 1
ATOM 624 O O . ASN A 1 85 ? -15.773 -1.546 1.852 1 98.25 85 ASN A O 1
ATOM 628 N N . TRP A 1 86 ? -16.188 -0.497 3.756 1 98.19 86 TRP A N 1
ATOM 629 C CA . TRP A 1 86 ? -16.672 -1.698 4.43 1 98.19 86 TRP A CA 1
ATOM 630 C C . TRP A 1 86 ? -18 -2.16 3.834 1 98.19 86 TRP A C 1
ATOM 632 O O . TRP A 1 86 ? -18.109 -3.289 3.352 1 98.19 86 TRP A O 1
ATOM 642 N N . PRO A 1 87 ? -19.047 -1.303 3.799 1 98.12 87 PRO A N 1
ATOM 643 C CA . PRO A 1 87 ? -20.281 -1.778 3.178 1 98.12 87 PRO A CA 1
ATOM 644 C C . PRO A 1 87 ? -20.125 -2.053 1.685 1 98.12 87 PRO A C 1
ATOM 646 O O . PRO A 1 87 ? -20.781 -2.945 1.145 1 98.12 87 PRO A O 1
ATOM 649 N N . TYR A 1 88 ? -19.328 -1.301 0.996 1 98.62 88 TYR A N 1
ATOM 650 C CA . TYR A 1 88 ? -19.062 -1.575 -0.412 1 98.62 88 TYR A CA 1
ATOM 651 C C . TYR A 1 88 ? -18.484 -2.975 -0.596 1 98.62 88 TYR A C 1
ATOM 653 O O . TYR A 1 88 ? -18.906 -3.709 -1.496 1 98.62 88 TYR A O 1
ATOM 661 N N . THR A 1 89 ? -17.5 -3.348 0.242 1 97.38 89 THR A N 1
ATOM 662 C CA . THR A 1 89 ? -16.906 -4.676 0.158 1 97.38 89 THR A CA 1
ATOM 663 C C . THR A 1 89 ? -17.938 -5.758 0.425 1 97.38 89 THR A C 1
ATOM 665 O O . THR A 1 89 ? -18.031 -6.742 -0.314 1 97.38 89 THR A O 1
ATOM 668 N N . LEU A 1 90 ? -18.797 -5.562 1.402 1 96.94 90 LEU A N 1
ATOM 669 C CA . LEU A 1 90 ? -19.766 -6.562 1.807 1 96.94 90 LEU A CA 1
ATOM 670 C C . LEU A 1 90 ? -20.859 -6.723 0.746 1 96.94 90 LEU A C 1
ATOM 672 O O . LEU A 1 90 ? -21.344 -7.828 0.51 1 96.94 90 LEU A O 1
ATOM 676 N N . LEU A 1 91 ? -21.156 -5.633 0.043 1 97.56 91 LEU A N 1
ATOM 677 C CA . LEU A 1 91 ? -22.312 -5.676 -0.844 1 97.56 91 LEU A CA 1
ATOM 678 C C . LEU A 1 91 ? -21.891 -5.871 -2.293 1 97.56 91 LEU A C 1
ATOM 680 O O . LEU A 1 91 ? -22.547 -6.586 -3.051 1 97.56 91 LEU A O 1
ATOM 684 N N . ALA A 1 92 ? -20.828 -5.277 -2.658 1 98.06 92 ALA A N 1
ATOM 685 C CA . ALA A 1 92 ? -20.453 -5.277 -4.074 1 98.06 92 ALA A CA 1
ATOM 686 C C . ALA A 1 92 ? -19.359 -6.289 -4.352 1 98.06 92 ALA A C 1
ATOM 688 O O . ALA A 1 92 ? -19.359 -6.953 -5.395 1 98.06 92 ALA A O 1
ATOM 689 N N . ILE A 1 93 ? -18.422 -6.539 -3.42 1 98 93 ILE A N 1
ATOM 690 C CA . ILE A 1 93 ? -17.234 -7.332 -3.729 1 98 93 ILE A CA 1
ATOM 691 C C . ILE A 1 93 ? -17.422 -8.758 -3.215 1 98 93 ILE A C 1
ATOM 693 O O . ILE A 1 93 ? -16.922 -9.711 -3.82 1 98 93 ILE A O 1
ATOM 697 N N . MET A 1 94 ? -18.188 -8.953 -2.193 1 97.69 94 MET A N 1
ATOM 698 C CA . MET A 1 94 ? -18.266 -10.219 -1.474 1 97.69 94 MET A CA 1
ATOM 699 C C . MET A 1 94 ? -18.828 -11.32 -2.371 1 97.69 94 MET A C 1
ATOM 701 O O . MET A 1 94 ? -18.359 -12.461 -2.328 1 97.69 94 MET A O 1
ATOM 705 N N . PRO A 1 95 ? -19.812 -11.07 -3.229 1 98 95 PRO A N 1
ATOM 706 C CA . PRO A 1 95 ? -20.25 -12.141 -4.121 1 98 95 PRO A CA 1
ATOM 707 C C . PRO A 1 95 ? -19.125 -12.68 -5 1 98 95 PRO A C 1
ATOM 709 O O . PRO A 1 95 ? -19.016 -13.891 -5.199 1 98 95 PRO A O 1
ATOM 712 N N . THR A 1 96 ? -18.297 -11.828 -5.516 1 98.12 96 THR A N 1
ATOM 713 C CA . THR A 1 96 ? -17.141 -12.242 -6.309 1 98.12 96 THR A CA 1
ATOM 714 C C . THR A 1 96 ? -16.141 -13 -5.445 1 98.12 96 THR A C 1
ATOM 716 O O . THR A 1 96 ? -15.617 -14.039 -5.859 1 98.12 96 THR A O 1
ATOM 719 N N . ASN A 1 97 ? -15.867 -12.492 -4.234 1 97.94 97 ASN A N 1
ATOM 720 C CA . ASN A 1 97 ? -14.977 -13.18 -3.307 1 97.94 97 ASN A CA 1
ATOM 721 C C . ASN A 1 97 ? -15.461 -14.594 -3.006 1 97.94 97 ASN A C 1
ATOM 723 O O . ASN A 1 97 ? -14.672 -15.547 -3.031 1 97.94 97 ASN A O 1
ATOM 727 N N . ARG A 1 98 ? -16.719 -14.75 -2.744 1 97.56 98 ARG A N 1
ATOM 728 C CA . ARG A 1 98 ? -17.281 -16.062 -2.426 1 97.56 98 ARG A CA 1
ATOM 729 C C . ARG A 1 98 ? -17.156 -17.016 -3.611 1 97.56 98 ARG A C 1
ATOM 731 O O . ARG A 1 98 ? -16.844 -18.188 -3.436 1 97.56 98 ARG A O 1
ATOM 738 N N . ALA A 1 99 ? -17.406 -16.531 -4.777 1 97.44 99 ALA A N 1
ATOM 739 C CA . ALA A 1 99 ? -17.266 -17.344 -5.977 1 97.44 99 ALA A CA 1
ATOM 740 C C . ALA A 1 99 ? -15.828 -17.797 -6.176 1 97.44 99 ALA A C 1
ATOM 742 O O . ALA A 1 99 ? -15.57 -18.953 -6.512 1 97.44 99 ALA A O 1
ATOM 743 N N . LEU A 1 100 ? -14.891 -16.922 -5.953 1 97.38 100 LEU A N 1
ATOM 744 C CA . LEU A 1 100 ? -13.477 -17.25 -6.098 1 97.38 100 LEU A CA 1
ATOM 745 C C . LEU A 1 100 ? -13.047 -18.25 -5.031 1 97.38 100 LEU A C 1
ATOM 747 O O . LEU A 1 100 ? -12.273 -19.172 -5.312 1 97.38 100 LEU A O 1
ATOM 751 N N . LEU A 1 101 ? -13.562 -18.094 -3.807 1 96.5 101 LEU A N 1
ATOM 752 C CA . LEU A 1 101 ? -13.211 -18.984 -2.709 1 96.5 101 LEU A CA 1
ATOM 753 C C . LEU A 1 101 ? -13.766 -20.391 -2.947 1 96.5 101 LEU A C 1
ATOM 755 O O . LEU A 1 101 ? -13.164 -21.375 -2.533 1 96.5 101 LEU A O 1
ATOM 759 N N . ALA A 1 102 ? -14.805 -20.469 -3.707 1 96 102 ALA A N 1
ATOM 760 C CA . ALA A 1 102 ? -15.469 -21.734 -3.955 1 96 102 ALA A CA 1
ATOM 761 C C . ALA A 1 102 ? -14.93 -22.406 -5.219 1 96 102 ALA A C 1
ATOM 763 O O . ALA A 1 102 ? -15.148 -23.594 -5.445 1 96 102 ALA A O 1
ATOM 764 N N . ALA A 1 103 ? -14.258 -21.656 -6.023 1 95.31 103 ALA A N 1
ATOM 765 C CA . ALA A 1 103 ? -13.836 -22.141 -7.332 1 95.31 103 ALA A CA 1
ATOM 766 C C . ALA A 1 103 ? -12.695 -23.141 -7.199 1 95.31 103 ALA A C 1
ATOM 768 O O . ALA A 1 103 ? -11.828 -23 -6.336 1 95.31 103 ALA A O 1
ATOM 769 N N . SER A 1 104 ? -12.742 -24.109 -8.07 1 92.75 104 SER A N 1
ATOM 770 C CA . SER A 1 104 ? -11.602 -25 -8.219 1 92.75 104 SER A CA 1
ATOM 771 C C . SER A 1 104 ? -10.586 -24.438 -9.211 1 92.75 104 SER A C 1
ATOM 773 O O . SER A 1 104 ? -10.898 -23.516 -9.969 1 92.75 104 SER A O 1
ATOM 775 N N . SER A 1 105 ? -9.391 -24.953 -9.164 1 86.25 105 SER A N 1
ATOM 776 C CA . SER A 1 105 ? -8.289 -24.453 -9.977 1 86.25 105 SER A CA 1
ATOM 777 C C . SER A 1 105 ? -8.57 -24.641 -11.461 1 86.25 105 SER A C 1
ATOM 779 O O . SER A 1 105 ? -7.996 -23.953 -12.305 1 86.25 105 SER A O 1
ATOM 781 N N . THR A 1 106 ? -9.445 -25.5 -11.836 1 89.06 106 THR A N 1
ATOM 782 C CA . THR A 1 106 ? -9.719 -25.797 -13.234 1 89.06 106 THR A CA 1
ATOM 783 C C . THR A 1 106 ? -11.016 -25.141 -13.688 1 89.06 106 THR A C 1
ATOM 785 O O . THR A 1 106 ? -11.438 -25.297 -14.836 1 89.06 106 THR A O 1
ATOM 788 N N . ASP A 1 107 ? -11.594 -24.422 -12.812 1 91.5 107 ASP A N 1
ATOM 789 C CA . ASP A 1 107 ? -12.867 -23.781 -13.117 1 91.5 107 ASP A CA 1
ATOM 790 C C . ASP A 1 107 ? -12.68 -22.625 -14.094 1 91.5 107 ASP A C 1
ATOM 792 O O . ASP A 1 107 ? -11.898 -21.703 -13.836 1 91.5 107 ASP A O 1
ATOM 796 N N . PRO A 1 108 ? -13.367 -22.672 -15.219 1 92.38 108 PRO A N 1
ATOM 797 C CA . PRO A 1 108 ? -13.234 -21.609 -16.219 1 92.38 108 PRO A CA 1
ATOM 798 C C . PRO A 1 108 ? -13.727 -20.25 -15.727 1 92.38 108 PRO A C 1
ATOM 800 O O . PRO A 1 108 ? -13.461 -19.219 -16.359 1 92.38 108 PRO A O 1
ATOM 803 N N . VAL A 1 109 ? -14.32 -20.219 -14.586 1 93 109 VAL A N 1
ATOM 804 C CA . VAL A 1 109 ? -14.906 -18.969 -14.078 1 93 109 VAL A CA 1
ATOM 805 C C . VAL A 1 109 ? -13.828 -18.141 -13.398 1 93 109 VAL A C 1
ATOM 807 O O . VAL A 1 109 ? -14.031 -16.953 -13.125 1 93 109 VAL A O 1
ATOM 810 N N . VAL A 1 110 ? -12.703 -18.688 -13.148 1 95.25 110 VAL A N 1
ATOM 811 C CA . VAL A 1 110 ? -11.664 -18 -12.383 1 95.25 110 VAL A CA 1
ATOM 812 C C . VAL A 1 110 ? -11.195 -16.766 -13.141 1 95.25 110 VAL A C 1
ATOM 814 O O . VAL A 1 110 ? -11.156 -15.664 -12.586 1 95.25 110 VAL A O 1
ATOM 817 N N . ALA A 1 111 ? -10.914 -16.922 -14.406 1 93.06 111 ALA A N 1
ATOM 818 C CA . ALA A 1 111 ? -10.344 -15.828 -15.188 1 93.06 111 ALA A CA 1
ATOM 819 C C . ALA A 1 111 ? -11.297 -14.641 -15.258 1 93.06 111 ALA A C 1
ATOM 821 O O . ALA A 1 111 ? -10.914 -13.516 -14.922 1 93.06 111 ALA A O 1
ATOM 822 N N . PRO A 1 112 ? -12.555 -14.836 -15.617 1 95.12 112 PRO A N 1
ATOM 823 C CA . PRO A 1 112 ? -13.461 -13.688 -15.648 1 95.12 112 PRO A CA 1
ATOM 824 C C . PRO A 1 112 ? -13.711 -13.094 -14.258 1 95.12 112 PRO A C 1
ATOM 826 O O . PRO A 1 112 ? -13.922 -11.883 -14.133 1 95.12 112 PRO A O 1
ATOM 829 N N . LEU A 1 113 ? -13.688 -13.875 -13.211 1 97.06 113 LEU A N 1
ATOM 830 C CA . LEU A 1 113 ? -13.883 -13.375 -11.859 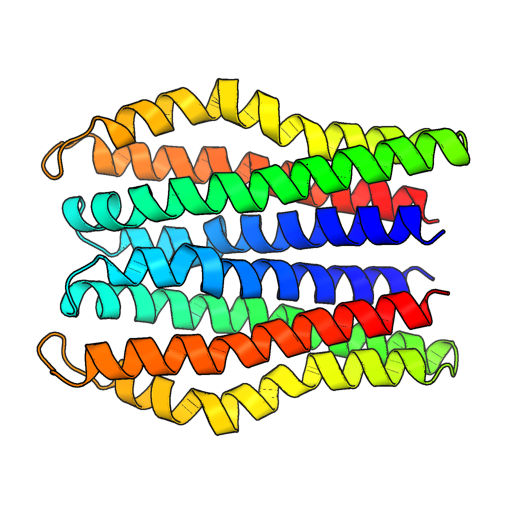1 97.06 113 LEU A CA 1
ATOM 831 C C . LEU A 1 113 ? -12.695 -12.539 -11.406 1 97.06 113 LEU A C 1
ATOM 833 O O . LEU A 1 113 ? -12.859 -11.555 -10.68 1 97.06 113 LEU A O 1
ATOM 837 N N . MET A 1 114 ? -11.531 -12.914 -11.891 1 97.31 114 MET A N 1
ATOM 838 C CA . MET A 1 114 ? -10.344 -12.117 -11.57 1 97.31 114 MET A CA 1
ATOM 839 C C . MET A 1 114 ? -10.43 -10.742 -12.211 1 97.31 114 MET A C 1
ATOM 841 O O . MET A 1 114 ? -10.031 -9.742 -11.609 1 97.31 114 MET A O 1
ATOM 845 N N . GLN A 1 115 ? -10.984 -10.695 -13.375 1 96.88 115 GLN A N 1
ATOM 846 C CA . GLN A 1 115 ? -11.133 -9.414 -14.062 1 96.88 115 GLN A CA 1
ATOM 847 C C . GLN A 1 115 ? -12.195 -8.555 -13.398 1 96.88 115 GLN A C 1
ATOM 849 O O . GLN A 1 115 ? -12.031 -7.336 -13.266 1 96.88 115 GLN A O 1
ATOM 854 N N . ARG A 1 116 ? -13.195 -9.148 -12.977 1 97.62 116 ARG A N 1
ATOM 855 C CA . ARG A 1 116 ? -14.234 -8.43 -12.258 1 97.62 116 ARG A CA 1
ATOM 856 C C . ARG A 1 116 ? -13.719 -7.918 -10.914 1 97.62 116 ARG A C 1
ATOM 858 O O . ARG A 1 116 ? -14.031 -6.797 -10.508 1 97.62 116 ARG A O 1
ATOM 865 N N . TRP A 1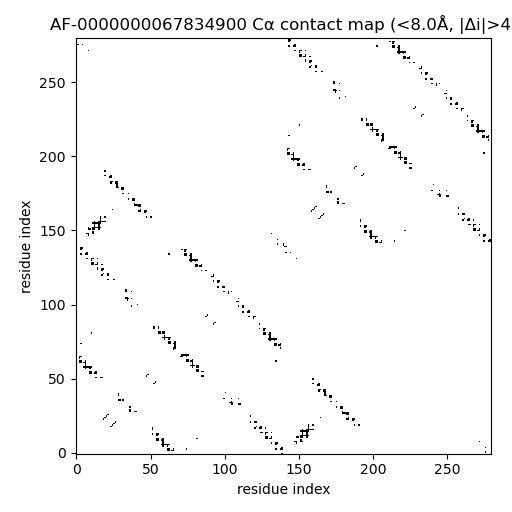 117 ? -12.984 -8.766 -10.297 1 98 117 TRP A N 1
ATOM 866 C CA . TRP A 1 117 ? -12.469 -8.477 -8.969 1 98 117 TRP A CA 1
ATOM 867 C C . TRP A 1 117 ? -11.656 -7.184 -8.969 1 98 117 TRP A C 1
ATOM 869 O O . TRP A 1 117 ? -11.859 -6.312 -8.117 1 98 117 TRP A O 1
ATOM 879 N N . ILE A 1 118 ? -10.781 -6.973 -9.906 1 97.75 118 ILE A N 1
ATOM 880 C CA . ILE A 1 118 ? -9.906 -5.801 -9.891 1 97.75 118 ILE A CA 1
ATOM 881 C C . ILE A 1 118 ? -10.719 -4.555 -10.234 1 97.75 118 ILE A C 1
ATOM 883 O O . ILE A 1 118 ? -10.422 -3.459 -9.758 1 97.75 118 ILE A O 1
ATOM 887 N N . ARG A 1 119 ? -11.758 -4.66 -11.047 1 98 119 ARG A N 1
ATOM 888 C CA . ARG A 1 119 ? -12.633 -3.533 -11.352 1 98 119 ARG A CA 1
ATOM 889 C C . ARG A 1 119 ? -13.383 -3.074 -10.102 1 98 119 ARG A C 1
ATOM 891 O O . ARG A 1 119 ? -13.523 -1.873 -9.867 1 98 119 ARG A O 1
ATOM 898 N N . LEU A 1 120 ? -13.859 -4.008 -9.352 1 98.38 120 LEU A N 1
ATOM 899 C CA . LEU A 1 120 ? -14.523 -3.686 -8.102 1 98.38 120 LEU A CA 1
ATOM 900 C C . LEU A 1 120 ? -13.539 -3.084 -7.102 1 98.38 120 LEU A C 1
ATOM 902 O O . LEU A 1 120 ? -13.867 -2.115 -6.41 1 98.38 120 LEU A O 1
ATOM 906 N N . HIS A 1 121 ? -12.32 -3.686 -7.094 1 98.44 121 HIS A N 1
ATOM 907 C CA . HIS A 1 121 ? -11.289 -3.182 -6.191 1 98.44 121 HIS A CA 1
ATOM 908 C C . HIS A 1 121 ? -10.938 -1.733 -6.512 1 98.44 121 HIS A C 1
ATOM 910 O O . HIS A 1 121 ? -10.578 -0.964 -5.617 1 98.44 121 HIS A O 1
ATOM 916 N N . ALA A 1 122 ? -11.102 -1.281 -7.773 1 98.5 122 ALA A N 1
ATOM 917 C CA . ALA A 1 122 ? -10.766 0.08 -8.18 1 98.5 122 ALA A CA 1
ATOM 918 C C . ALA A 1 122 ? -11.617 1.102 -7.438 1 98.5 122 ALA A C 1
ATOM 920 O O . ALA A 1 122 ? -11.156 2.205 -7.137 1 98.5 122 ALA A O 1
ATOM 921 N N . VAL A 1 123 ? -12.805 0.735 -7.164 1 98.56 123 VAL A N 1
ATOM 922 C CA . VAL A 1 123 ? -13.695 1.621 -6.426 1 98.56 123 VAL A CA 1
ATOM 923 C C . VAL A 1 123 ? -13.164 1.838 -5.012 1 98.56 123 VAL A C 1
ATOM 925 O O . VAL A 1 123 ? -13.195 2.957 -4.496 1 98.56 123 VAL A O 1
ATOM 928 N N . ARG A 1 124 ? -12.625 0.746 -4.391 1 98.31 124 ARG A N 1
ATOM 929 C CA . ARG A 1 124 ? -12.016 0.873 -3.066 1 98.31 124 ARG A CA 1
ATOM 930 C C . ARG A 1 124 ? -10.844 1.85 -3.09 1 98.31 124 ARG A C 1
ATOM 932 O O . ARG A 1 124 ? -10.695 2.67 -2.184 1 98.31 124 ARG A O 1
ATOM 939 N N . SER A 1 125 ? -10.055 1.764 -4.121 1 98.69 125 SER A N 1
ATOM 940 C CA . SER A 1 125 ? -8.938 2.695 -4.285 1 98.69 125 SER A CA 1
ATOM 941 C C . SER A 1 125 ? -9.438 4.133 -4.406 1 98.69 125 SER A C 1
ATOM 943 O O . SER A 1 125 ? -8.867 5.043 -3.803 1 98.69 125 SER A O 1
ATOM 945 N N . GLY A 1 126 ? -10.5 4.293 -5.195 1 98.81 126 GLY A N 1
ATOM 946 C CA . GLY A 1 126 ? -11.102 5.609 -5.336 1 98.81 126 GLY A CA 1
ATOM 947 C C . GLY A 1 126 ? -11.617 6.172 -4.027 1 98.81 126 GLY A C 1
ATOM 948 O O . GLY A 1 126 ? -11.422 7.352 -3.732 1 98.81 126 GLY A O 1
ATOM 949 N N . LEU A 1 127 ? -12.32 5.383 -3.248 1 98.81 127 LEU A N 1
ATOM 950 C CA . LEU A 1 127 ? -12.828 5.793 -1.944 1 98.81 127 LEU A CA 1
ATOM 951 C C . LEU A 1 127 ? -11.688 6.188 -1.014 1 98.81 127 LEU A C 1
ATOM 953 O O . LEU A 1 127 ? -11.789 7.176 -0.282 1 98.81 127 LEU A O 1
ATOM 957 N N . GLY A 1 128 ? -10.617 5.375 -1.019 1 98.88 128 GLY A N 1
ATOM 958 C CA . GLY A 1 128 ? -9.438 5.727 -0.236 1 98.88 128 GLY A CA 1
ATOM 959 C C . GLY A 1 128 ? -8.859 7.078 -0.605 1 98.88 128 GLY A C 1
ATOM 960 O O . GLY A 1 128 ? -8.57 7.898 0.271 1 98.88 128 GLY A O 1
ATOM 961 N N . LEU A 1 129 ? -8.703 7.297 -1.9 1 98.94 129 LEU A N 1
ATOM 962 C CA . LEU A 1 129 ? -8.172 8.57 -2.381 1 98.94 129 LEU A CA 1
ATOM 963 C C . LEU A 1 129 ? -9.102 9.719 -2.016 1 98.94 129 LEU A C 1
ATOM 965 O O . LEU A 1 129 ? -8.641 10.805 -1.656 1 98.94 129 LEU A O 1
ATOM 969 N N . ALA A 1 130 ? -10.398 9.508 -2.145 1 98.94 130 ALA A N 1
ATOM 970 C CA . ALA A 1 130 ? -11.375 10.531 -1.787 1 98.94 130 ALA A CA 1
ATOM 971 C C . ALA A 1 130 ? -11.289 10.883 -0.304 1 98.94 130 ALA A C 1
ATOM 973 O O . ALA A 1 130 ? -11.422 12.047 0.075 1 98.94 130 ALA A O 1
ATOM 974 N N . ALA A 1 131 ? -11.102 9.828 0.526 1 98.94 131 ALA A N 1
ATOM 975 C CA . ALA A 1 131 ? -10.93 10.086 1.954 1 98.94 131 ALA A CA 1
ATOM 976 C C . ALA A 1 131 ? -9.688 10.93 2.219 1 98.94 131 ALA A C 1
ATOM 978 O O . ALA A 1 131 ? -9.719 11.852 3.033 1 98.94 131 ALA A O 1
ATOM 979 N N . VAL A 1 132 ? -8.586 10.633 1.538 1 98.94 132 VAL A N 1
ATOM 980 C CA . VAL A 1 132 ? -7.359 11.414 1.657 1 98.94 132 VAL A CA 1
ATOM 981 C C . VAL A 1 132 ? -7.637 12.867 1.3 1 98.94 132 VAL A C 1
ATOM 983 O O . VAL A 1 132 ? -7.254 13.781 2.039 1 98.94 132 VAL A O 1
ATOM 986 N N . ALA A 1 133 ? -8.328 13.078 0.196 1 98.88 133 ALA A N 1
ATOM 987 C CA . ALA A 1 133 ? -8.641 14.43 -0.257 1 98.88 133 ALA A CA 1
ATOM 988 C C . ALA A 1 133 ? -9.492 15.164 0.772 1 98.88 133 ALA A C 1
ATOM 990 O O . ALA A 1 133 ? -9.266 16.344 1.045 1 98.88 133 ALA A O 1
ATOM 991 N N . ALA A 1 134 ? -10.469 14.508 1.325 1 98.88 134 ALA A N 1
ATOM 992 C CA . ALA A 1 134 ? -11.344 15.117 2.32 1 98.88 134 ALA A CA 1
ATOM 993 C C . ALA A 1 134 ? -10.562 15.516 3.57 1 98.88 134 ALA A C 1
ATOM 995 O O . ALA A 1 134 ? -10.758 16.609 4.109 1 98.88 134 ALA A O 1
ATOM 996 N N . PHE A 1 135 ? -9.688 14.625 4.074 1 98.88 135 PHE A N 1
ATOM 997 C CA . PHE A 1 135 ? -8.906 14.93 5.266 1 98.88 135 PHE A CA 1
ATOM 998 C C . PHE A 1 135 ? -7.922 16.062 5 1 98.88 135 PHE A C 1
ATOM 1000 O O . PHE A 1 135 ? -7.668 16.891 5.871 1 98.88 135 PHE A O 1
ATOM 1007 N N . LEU A 1 136 ? -7.336 16.109 3.764 1 98.62 136 LEU A N 1
ATOM 1008 C CA . LEU A 1 136 ? -6.48 17.234 3.395 1 98.62 136 LEU A CA 1
ATOM 1009 C C . LEU A 1 136 ? -7.254 18.547 3.432 1 98.62 136 LEU A C 1
ATOM 1011 O O . LEU A 1 136 ? -6.754 19.547 3.93 1 98.62 136 LEU A O 1
ATOM 1015 N N . TRP A 1 137 ? -8.461 18.438 2.879 1 98.44 137 TRP A N 1
ATOM 1016 C CA . TRP A 1 137 ? -9.344 19.609 2.883 1 98.44 137 TRP A CA 1
ATOM 1017 C C . TRP A 1 137 ? -9.641 20.062 4.309 1 98.44 137 TRP A C 1
ATOM 1019 O O . TRP A 1 137 ? -9.602 21.25 4.605 1 98.44 137 TRP A O 1
ATOM 1029 N N . ALA A 1 138 ? -9.875 19.141 5.184 1 97.94 138 ALA A N 1
ATOM 1030 C CA . ALA A 1 138 ? -10.227 19.438 6.57 1 97.94 138 ALA A CA 1
ATOM 1031 C C . ALA A 1 138 ? -9.039 20.047 7.316 1 97.94 138 ALA A C 1
ATOM 1033 O O . ALA A 1 138 ? -9.219 20.812 8.258 1 97.94 138 ALA A O 1
ATOM 1034 N N . LEU A 1 139 ? -7.867 19.719 6.922 1 96.31 139 LEU A N 1
ATOM 1035 C CA . LEU A 1 139 ? -6.66 20.203 7.582 1 96.31 139 LEU A CA 1
ATOM 1036 C C . LEU A 1 139 ? -6.352 21.641 7.168 1 96.31 139 LEU A C 1
ATOM 1038 O O . LEU A 1 139 ? -5.5 22.297 7.773 1 96.31 139 LEU A O 1
ATOM 1042 N N . ARG A 1 140 ? -7.055 22.219 6.195 1 90.88 140 ARG A N 1
ATOM 1043 C CA . ARG A 1 140 ? -6.832 23.578 5.727 1 90.88 140 ARG A CA 1
ATOM 1044 C C . ARG A 1 140 ? -7.832 24.547 6.359 1 90.88 140 ARG A C 1
ATOM 1046 O O . ARG A 1 140 ? -8.93 24.141 6.746 1 90.88 140 ARG A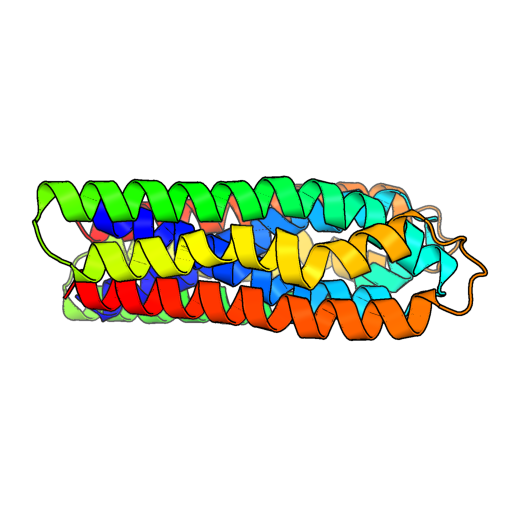 O 1
ATOM 1053 N N . MET B 1 1 ? 0.912 23.422 6.539 1 87.19 1 MET B N 1
ATOM 1054 C CA . MET B 1 1 ? 1.027 23.844 5.145 1 87.19 1 MET B CA 1
ATOM 1055 C C . MET B 1 1 ? 0.741 22.688 4.199 1 87.19 1 MET B C 1
ATOM 1057 O O . MET B 1 1 ? 1.107 21.547 4.488 1 87.19 1 MET B O 1
ATOM 1061 N N . LEU B 1 2 ? 0.162 22.984 3.078 1 94.81 2 LEU B N 1
ATOM 1062 C CA . LEU B 1 2 ? -0.273 21.984 2.109 1 94.81 2 LEU B CA 1
ATOM 1063 C C . LEU B 1 2 ? 0.902 21.125 1.641 1 94.81 2 LEU B C 1
ATOM 1065 O O . LEU B 1 2 ? 0.792 19.906 1.558 1 94.81 2 LEU B O 1
ATOM 1069 N N . ILE B 1 3 ? 2 21.844 1.453 1 97.38 3 ILE B N 1
ATOM 1070 C CA . ILE B 1 3 ? 3.184 21.125 0.979 1 97.38 3 ILE B CA 1
ATOM 1071 C C . ILE B 1 3 ? 3.6 20.078 2 1 97.38 3 ILE B C 1
ATOM 1073 O O . ILE B 1 3 ? 3.951 18.953 1.632 1 97.38 3 ILE B O 1
ATOM 1077 N N . GLY B 1 4 ? 3.547 20.422 3.277 1 97.62 4 GLY B N 1
ATOM 1078 C CA . GLY B 1 4 ? 3.893 19.484 4.332 1 97.62 4 GLY B CA 1
ATOM 1079 C C . GLY B 1 4 ? 2.924 18.328 4.438 1 97.62 4 GLY B C 1
ATOM 1080 O O . GLY B 1 4 ? 3.338 17.188 4.633 1 97.62 4 GLY B O 1
ATOM 1081 N N . GLU B 1 5 ? 1.653 18.578 4.262 1 98.25 5 GLU B N 1
ATOM 1082 C CA . GLU B 1 5 ? 0.643 17.531 4.305 1 98.25 5 GLU B CA 1
ATOM 1083 C C . GLU B 1 5 ? 0.775 16.578 3.111 1 98.25 5 GLU B C 1
ATOM 1085 O O . GLU B 1 5 ? 0.558 15.375 3.238 1 98.25 5 GLU B O 1
ATOM 1090 N N . LEU B 1 6 ? 1.14 17.141 1.988 1 98.75 6 LEU B N 1
ATOM 1091 C CA . LEU B 1 6 ? 1.322 16.312 0.801 1 98.75 6 LEU B CA 1
ATOM 1092 C C . LEU B 1 6 ? 2.553 15.422 0.941 1 98.75 6 LEU B C 1
ATOM 1094 O O . LEU B 1 6 ? 2.562 14.289 0.459 1 98.75 6 LEU B O 1
ATOM 1098 N N . ALA B 1 7 ? 3.604 15.961 1.555 1 98.88 7 ALA B N 1
ATOM 1099 C CA . ALA B 1 7 ? 4.762 15.125 1.872 1 98.88 7 ALA B CA 1
ATOM 1100 C C . ALA B 1 7 ? 4.363 13.953 2.76 1 98.88 7 ALA B C 1
ATOM 1102 O O . ALA B 1 7 ? 4.793 12.82 2.529 1 98.88 7 ALA B O 1
ATOM 1103 N N . LEU B 1 8 ? 3.549 14.242 3.746 1 98.88 8 LEU B N 1
ATOM 1104 C CA . LEU B 1 8 ? 3.051 13.219 4.652 1 98.88 8 LEU B CA 1
ATOM 1105 C C . LEU B 1 8 ? 2.221 12.18 3.902 1 98.88 8 LEU B C 1
ATOM 1107 O O . LEU B 1 8 ? 2.357 10.977 4.137 1 98.88 8 LEU B O 1
ATOM 1111 N N . VAL B 1 9 ? 1.396 12.625 2.977 1 98.94 9 VAL B N 1
ATOM 1112 C CA . VAL B 1 9 ? 0.556 11.734 2.189 1 98.94 9 VAL B CA 1
ATOM 1113 C C . VAL B 1 9 ? 1.434 10.805 1.351 1 98.94 9 VAL B C 1
ATOM 1115 O O . VAL B 1 9 ? 1.216 9.594 1.321 1 98.94 9 VAL B O 1
ATOM 1118 N N . ALA B 1 10 ? 2.43 11.359 0.709 1 98.94 10 ALA B N 1
ATOM 1119 C CA . ALA B 1 10 ? 3.318 10.555 -0.125 1 98.94 10 ALA B CA 1
ATOM 1120 C C . ALA B 1 10 ? 4.055 9.516 0.708 1 98.94 10 ALA B C 1
ATOM 1122 O O . ALA B 1 10 ? 4.152 8.352 0.311 1 98.94 10 ALA B O 1
ATOM 1123 N N . ALA B 1 11 ? 4.527 9.914 1.837 1 98.94 11 ALA B N 1
ATOM 1124 C CA . ALA B 1 11 ? 5.254 9.008 2.715 1 98.94 11 ALA B CA 1
ATOM 1125 C C . ALA B 1 11 ? 4.336 7.914 3.256 1 98.94 11 ALA B C 1
ATOM 1127 O O . ALA B 1 11 ? 4.727 6.746 3.338 1 98.94 11 ALA B O 1
ATOM 1128 N N . ALA B 1 12 ? 3.135 8.289 3.643 1 98.94 12 ALA B N 1
ATOM 1129 C CA . ALA B 1 12 ? 2.186 7.324 4.199 1 98.94 12 ALA B CA 1
ATOM 1130 C C . ALA B 1 12 ? 1.718 6.336 3.135 1 98.94 12 ALA B C 1
ATOM 1132 O O . ALA B 1 12 ? 1.533 5.152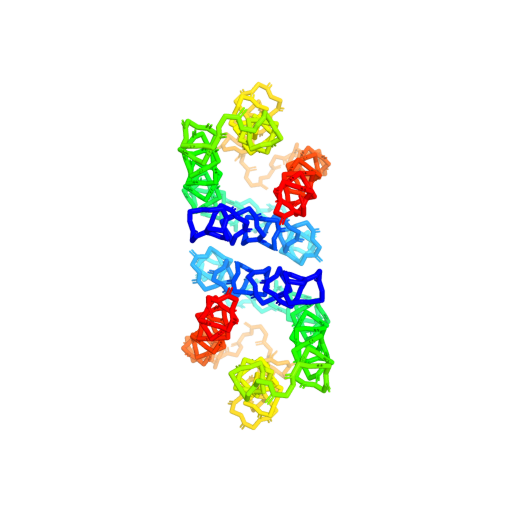 3.418 1 98.94 12 ALA B O 1
ATOM 1133 N N . ALA B 1 13 ? 1.485 6.848 1.939 1 98.94 13 ALA B N 1
ATOM 1134 C CA . ALA B 1 13 ? 1.136 5.953 0.836 1 98.94 13 ALA B CA 1
ATOM 1135 C C . ALA B 1 13 ? 2.258 4.957 0.561 1 98.94 13 ALA B C 1
ATOM 1137 O O . ALA B 1 13 ? 2.002 3.773 0.329 1 98.94 13 ALA B O 1
ATOM 1138 N N . PHE B 1 14 ? 3.512 5.465 0.544 1 98.94 14 PHE B N 1
ATOM 1139 C CA . PHE B 1 14 ? 4.66 4.582 0.394 1 98.94 14 PHE B CA 1
ATOM 1140 C C . PHE B 1 14 ? 4.672 3.52 1.488 1 98.94 14 PHE B C 1
ATOM 1142 O O . PHE B 1 14 ? 4.828 2.33 1.205 1 98.94 14 PHE B O 1
ATOM 1149 N N . ALA B 1 15 ? 4.539 3.932 2.75 1 98.94 15 ALA B N 1
ATOM 1150 C CA . ALA B 1 15 ? 4.562 3.002 3.877 1 98.94 15 ALA B CA 1
ATOM 1151 C C . ALA B 1 15 ? 3.451 1.965 3.76 1 98.94 15 ALA B C 1
ATOM 1153 O O . ALA B 1 15 ? 3.666 0.78 4.023 1 98.94 15 ALA B O 1
ATOM 1154 N N . GLY B 1 16 ? 2.234 2.42 3.395 1 98.88 16 GLY B N 1
ATOM 1155 C CA . GLY B 1 16 ? 1.129 1.496 3.197 1 98.88 16 GLY B CA 1
ATOM 1156 C C . GLY B 1 16 ? 1.415 0.438 2.148 1 98.88 16 GLY B C 1
ATOM 1157 O O . GLY B 1 16 ? 1.157 -0.748 2.369 1 98.88 16 GLY B O 1
ATOM 1158 N N . ALA B 1 17 ? 1.937 0.863 1.042 1 98.88 17 ALA B N 1
ATOM 1159 C CA . ALA B 1 17 ? 2.277 -0.065 -0.034 1 98.88 17 ALA B CA 1
ATOM 1160 C C . ALA B 1 17 ? 3.396 -1.01 0.392 1 98.88 17 ALA B C 1
ATOM 1162 O O . ALA B 1 17 ? 3.34 -2.213 0.121 1 98.88 17 ALA B O 1
ATOM 1163 N N . ALA B 1 18 ? 4.402 -0.44 1.046 1 98.88 18 ALA B N 1
ATOM 1164 C CA . ALA B 1 18 ? 5.535 -1.256 1.476 1 98.88 18 ALA B CA 1
ATOM 1165 C C . ALA B 1 18 ? 5.098 -2.307 2.494 1 98.88 18 ALA B C 1
ATOM 1167 O O . ALA B 1 18 ? 5.516 -3.465 2.418 1 98.88 18 ALA B O 1
ATOM 1168 N N . LEU B 1 19 ? 4.324 -1.925 3.395 1 98.81 19 LEU B N 1
ATOM 1169 C CA . LEU B 1 19 ? 3.814 -2.873 4.383 1 98.81 19 LEU B CA 1
ATOM 1170 C C . LEU B 1 19 ? 2.93 -3.924 3.719 1 98.81 19 LEU B C 1
ATOM 1172 O O . LEU B 1 19 ? 2.93 -5.086 4.129 1 98.81 19 LEU B O 1
ATOM 1176 N N . TYR B 1 20 ? 2.178 -3.541 2.744 1 98.94 20 TYR B N 1
ATOM 1177 C CA . TYR B 1 20 ? 1.343 -4.484 2.01 1 98.94 20 TYR B CA 1
ATOM 1178 C C . TYR B 1 20 ? 2.191 -5.566 1.348 1 98.94 20 TYR B C 1
ATOM 1180 O O . TYR B 1 20 ? 1.836 -6.746 1.371 1 98.94 20 TYR B O 1
ATOM 1188 N N . VAL B 1 21 ? 3.281 -5.152 0.797 1 98.81 21 VAL B N 1
ATOM 1189 C CA . VAL B 1 21 ? 4.191 -6.109 0.18 1 98.81 21 VAL B CA 1
ATOM 1190 C C . VAL B 1 21 ? 4.656 -7.129 1.221 1 98.81 21 VAL B C 1
ATOM 1192 O O . VAL B 1 21 ? 4.629 -8.336 0.972 1 98.81 21 VAL B O 1
ATOM 1195 N N . GLY B 1 22 ? 5.047 -6.66 2.371 1 98.5 22 GLY B N 1
ATOM 1196 C CA . GLY B 1 22 ? 5.625 -7.508 3.398 1 98.5 22 GLY B CA 1
ATOM 1197 C C . GLY B 1 22 ? 4.598 -8.367 4.109 1 98.5 22 GLY B C 1
ATOM 1198 O O . GLY B 1 22 ? 4.867 -9.531 4.426 1 98.5 22 GLY B O 1
ATOM 1199 N N . PHE B 1 23 ? 3.426 -7.852 4.285 1 98.06 23 PHE B N 1
ATOM 1200 C CA . PHE B 1 23 ? 2.465 -8.531 5.145 1 98.06 23 PHE B CA 1
ATOM 1201 C C . PHE B 1 23 ? 1.438 -9.289 4.316 1 98.06 23 PHE B C 1
ATOM 1203 O O . PHE B 1 23 ? 0.761 -10.188 4.824 1 98.06 23 PHE B O 1
ATOM 1210 N N . VAL B 1 24 ? 1.287 -8.953 3.049 1 98.75 24 VAL B N 1
ATOM 1211 C CA . VAL B 1 24 ? 0.188 -9.539 2.289 1 98.75 24 VAL B CA 1
ATOM 1212 C C . VAL B 1 24 ? 0.733 -10.219 1.038 1 98.75 24 VAL B C 1
ATOM 1214 O O . VAL B 1 24 ? 0.707 -11.453 0.932 1 98.75 24 VAL B O 1
ATOM 1217 N N . GLU B 1 25 ? 1.392 -9.461 0.163 1 98.88 25 GLU B N 1
ATOM 1218 C CA . GLU B 1 25 ? 1.748 -10.016 -1.141 1 98.88 25 GLU B CA 1
ATOM 1219 C C . GLU B 1 25 ? 2.797 -11.117 -1.007 1 98.88 25 GLU B C 1
ATOM 1221 O O . GLU B 1 25 ? 2.652 -12.195 -1.587 1 98.88 25 GLU B O 1
ATOM 1226 N N . HIS B 1 26 ? 3.846 -10.781 -0.302 1 98.75 26 HIS B N 1
ATOM 1227 C CA . HIS B 1 26 ? 4.969 -11.711 -0.309 1 98.75 26 HIS B CA 1
ATOM 1228 C C . HIS B 1 26 ? 4.602 -13.023 0.376 1 98.75 26 HIS B C 1
ATOM 1230 O O . HIS B 1 26 ? 4.875 -14.102 -0.155 1 98.75 26 HIS B O 1
ATOM 1236 N N . PRO B 1 27 ? 3.941 -13.031 1.541 1 98.25 27 PRO B N 1
ATOM 1237 C CA . PRO B 1 27 ? 3.486 -14.305 2.115 1 98.25 27 PRO B CA 1
ATOM 1238 C C . PRO B 1 27 ? 2.559 -15.078 1.18 1 98.25 27 PRO B C 1
ATOM 1240 O O . PRO 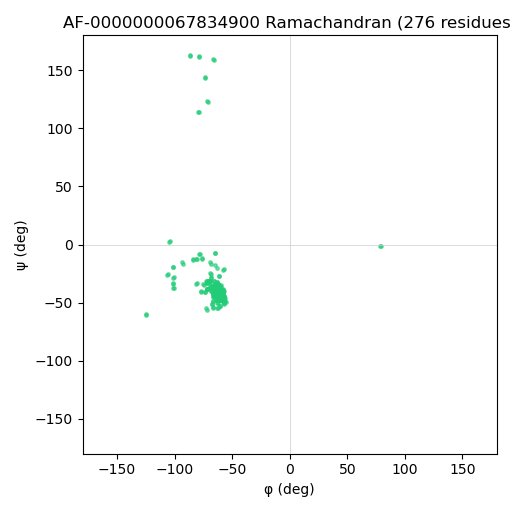B 1 27 ? 2.613 -16.312 1.125 1 98.25 27 PRO B O 1
ATOM 1243 N N . ALA B 1 28 ? 1.689 -14.414 0.484 1 98.62 28 ALA B N 1
ATOM 1244 C CA . ALA B 1 28 ? 0.804 -15.07 -0.477 1 98.62 28 ALA B CA 1
ATOM 1245 C C . ALA B 1 28 ? 1.598 -15.672 -1.632 1 98.62 28 ALA B C 1
ATOM 1247 O O . ALA B 1 28 ? 1.246 -16.734 -2.143 1 98.62 28 ALA B O 1
ATOM 1248 N N . ARG B 1 29 ? 2.639 -14.977 -2.047 1 98.38 29 ARG B N 1
ATOM 1249 C CA . ARG B 1 29 ? 3.527 -15.469 -3.094 1 98.38 29 ARG B CA 1
ATOM 1250 C C . ARG B 1 29 ? 4.219 -16.75 -2.664 1 98.38 29 ARG B C 1
ATOM 1252 O O . ARG B 1 29 ? 4.395 -17.672 -3.471 1 98.38 29 ARG B O 1
ATOM 1259 N N . LEU B 1 30 ? 4.551 -16.922 -1.382 1 97.25 30 LEU B N 1
ATOM 1260 C CA . LEU B 1 30 ? 5.398 -18 -0.878 1 97.25 30 LEU B CA 1
ATOM 1261 C C . LEU B 1 30 ? 4.629 -19.312 -0.815 1 97.25 30 LEU B C 1
ATOM 1263 O O . LEU B 1 30 ? 5.227 -20.375 -0.657 1 97.25 30 LEU B O 1
ATOM 1267 N N . VAL B 1 31 ? 3.289 -19.266 -0.974 1 97.06 31 VAL B N 1
ATOM 1268 C CA . VAL B 1 31 ? 2.533 -20.516 -0.955 1 97.06 31 VAL B CA 1
ATOM 1269 C C . VAL B 1 31 ? 2.619 -21.188 -2.32 1 97.06 31 VAL B C 1
ATOM 1271 O O . VAL B 1 31 ? 2.26 -22.359 -2.463 1 97.06 31 VAL B O 1
ATOM 1274 N N . LEU B 1 32 ? 3.082 -20.5 -3.332 1 96.5 32 LEU B N 1
ATOM 1275 C CA . LEU B 1 32 ? 3.236 -21.031 -4.68 1 96.5 32 LEU B CA 1
ATOM 1276 C C . LEU B 1 32 ? 4.492 -21.891 -4.785 1 96.5 32 LEU B C 1
ATOM 1278 O O . LEU B 1 32 ? 5.379 -21.812 -3.932 1 96.5 32 LEU B O 1
ATOM 1282 N N . ASP B 1 33 ? 4.562 -22.719 -5.82 1 94.25 33 ASP B N 1
ATOM 1283 C CA . ASP B 1 33 ? 5.816 -23.406 -6.141 1 94.25 33 ASP B CA 1
ATOM 1284 C C . ASP B 1 33 ? 6.879 -22.406 -6.602 1 94.25 33 ASP B C 1
ATOM 1286 O O . ASP B 1 33 ? 6.551 -21.312 -7.066 1 94.25 33 ASP B O 1
ATOM 1290 N N . PRO B 1 34 ? 8.109 -22.703 -6.555 1 93.75 34 PRO B N 1
ATOM 1291 C CA . PRO B 1 34 ? 9.195 -21.75 -6.836 1 93.75 34 PRO B CA 1
ATOM 1292 C C . PRO B 1 34 ? 9.086 -21.141 -8.227 1 93.75 34 PRO B C 1
ATOM 1294 O O . PRO B 1 34 ? 9.375 -19.953 -8.406 1 93.75 34 PRO B O 1
ATOM 1297 N N . ALA B 1 35 ? 8.711 -21.922 -9.156 1 94.06 35 ALA B N 1
ATOM 1298 C CA . ALA B 1 35 ? 8.578 -21.406 -10.516 1 94.06 35 ALA B CA 1
ATOM 1299 C C . ALA B 1 35 ? 7.516 -20.297 -10.57 1 94.06 35 ALA B C 1
ATOM 1301 O O . ALA B 1 35 ? 7.742 -19.25 -11.164 1 94.06 35 ALA B O 1
ATOM 1302 N N . SER B 1 36 ? 6.383 -20.531 -9.922 1 96.12 36 SER B N 1
ATOM 1303 C CA . SER B 1 36 ? 5.285 -19.562 -9.898 1 96.12 36 SER B CA 1
ATOM 1304 C C . SER B 1 36 ? 5.625 -18.359 -9.031 1 96.12 36 SER B C 1
ATOM 1306 O O . SER B 1 36 ? 5.18 -17.25 -9.312 1 96.12 36 SER B O 1
ATOM 1308 N N . GLN B 1 37 ? 6.414 -18.625 -7.965 1 97.62 37 GLN B N 1
ATOM 1309 C CA . GLN B 1 37 ? 6.891 -17.5 -7.176 1 97.62 37 GLN B CA 1
ATOM 1310 C C . GLN B 1 37 ? 7.672 -16.516 -8.039 1 97.62 37 GLN B C 1
ATOM 1312 O O . GLN B 1 37 ? 7.41 -15.305 -8.016 1 97.62 37 GLN B O 1
ATOM 1317 N N . LEU B 1 38 ? 8.578 -17.031 -8.773 1 97.31 38 LEU B N 1
ATOM 1318 C CA . LEU B 1 38 ? 9.43 -16.219 -9.625 1 97.31 38 LEU B CA 1
ATOM 1319 C C . LEU B 1 38 ? 8.617 -15.539 -10.719 1 97.31 38 LEU B C 1
ATOM 1321 O O . LEU B 1 38 ? 8.828 -14.359 -11.023 1 97.31 38 LEU B O 1
ATOM 1325 N N . GLN B 1 39 ? 7.695 -16.281 -11.273 1 96.94 39 GLN B N 1
ATOM 1326 C CA . GLN B 1 39 ? 6.855 -15.773 -12.352 1 96.94 39 GLN B CA 1
ATOM 1327 C C . GLN B 1 39 ? 6.012 -14.594 -11.875 1 96.94 39 GLN B C 1
ATOM 1329 O O . GLN B 1 39 ? 5.789 -13.641 -12.625 1 96.94 39 GLN B O 1
ATOM 1334 N N . GLN B 1 40 ? 5.539 -14.664 -10.695 1 98.06 40 GLN B N 1
ATOM 1335 C CA . GLN B 1 40 ? 4.754 -13.586 -10.109 1 98.06 40 GLN B CA 1
ATOM 1336 C C . GLN B 1 40 ? 5.652 -12.438 -9.656 1 98.06 40 GLN B C 1
ATOM 1338 O O . GLN B 1 40 ? 5.289 -11.266 -9.789 1 98.06 40 GLN B O 1
ATOM 1343 N N . TRP B 1 41 ? 6.801 -12.719 -9.062 1 98.38 41 TRP B N 1
ATOM 1344 C CA . TRP B 1 41 ? 7.688 -11.727 -8.469 1 98.38 41 TRP B CA 1
ATOM 1345 C C . TRP B 1 41 ? 8.242 -10.789 -9.531 1 98.38 41 TRP B C 1
ATOM 1347 O O . TRP B 1 41 ? 8.352 -9.578 -9.312 1 98.38 41 TRP B O 1
ATOM 1357 N N . ARG B 1 42 ? 8.562 -11.234 -10.672 1 97.69 42 ARG B N 1
ATOM 1358 C CA . ARG B 1 42 ? 9.258 -10.453 -11.688 1 97.69 42 ARG B CA 1
ATOM 1359 C C . ARG B 1 42 ? 8.414 -9.258 -12.133 1 97.69 42 ARG B C 1
ATOM 1361 O O . ARG B 1 42 ? 8.852 -8.109 -12.023 1 97.69 42 ARG B O 1
ATOM 1368 N N . PRO B 1 43 ? 7.207 -9.516 -12.547 1 98.06 43 PRO B N 1
ATOM 1369 C CA . PRO B 1 43 ? 6.414 -8.336 -12.914 1 98.06 43 PRO B CA 1
ATOM 1370 C C . PRO B 1 43 ? 6.027 -7.488 -11.703 1 98.06 43 PRO B C 1
ATOM 1372 O O . PRO B 1 43 ? 5.875 -6.27 -11.828 1 98.06 43 PRO B O 1
ATOM 1375 N N . SER B 1 44 ? 5.832 -8.102 -10.539 1 98.56 44 SER B N 1
ATOM 1376 C CA . SER B 1 44 ? 5.547 -7.34 -9.32 1 98.56 44 SER B CA 1
ATOM 1377 C C . SER B 1 44 ? 6.684 -6.383 -8.984 1 98.56 44 SER B C 1
ATOM 1379 O O . SER B 1 44 ? 6.453 -5.199 -8.727 1 98.56 44 SER B O 1
ATOM 1381 N N . TYR B 1 45 ? 7.863 -6.969 -9.047 1 98 45 TYR B N 1
ATOM 1382 C CA . TYR B 1 45 ? 9.062 -6.184 -8.773 1 98 45 TYR B CA 1
ATOM 1383 C C . TYR B 1 45 ? 9.148 -4.973 -9.695 1 98 45 TYR B C 1
ATOM 1385 O O . TYR B 1 45 ? 9.352 -3.848 -9.234 1 98 45 TYR B O 1
ATOM 1393 N N . ARG B 1 46 ? 8.977 -5.102 -10.977 1 97.31 46 ARG B N 1
ATOM 1394 C CA . ARG B 1 46 ? 9.094 -4.031 -11.961 1 97.31 46 ARG B CA 1
ATOM 1395 C C . ARG B 1 46 ? 8.062 -2.939 -11.695 1 97.31 46 ARG B C 1
ATOM 1397 O O . ARG B 1 46 ? 8.398 -1.753 -11.688 1 97.31 46 ARG B O 1
ATOM 1404 N N . ARG B 1 47 ? 6.883 -3.285 -11.445 1 98.12 47 ARG B N 1
ATOM 1405 C CA . ARG B 1 47 ? 5.801 -2.326 -11.234 1 98.12 47 ARG B CA 1
ATOM 1406 C C . ARG B 1 47 ? 5.93 -1.646 -9.875 1 98.12 47 ARG B C 1
ATOM 1408 O O . ARG B 1 47 ? 5.691 -0.442 -9.75 1 98.12 47 ARG B O 1
ATOM 1415 N N . ALA B 1 48 ? 6.293 -2.449 -8.852 1 98.12 48 ALA B N 1
ATOM 1416 C CA . ALA B 1 48 ? 6.457 -1.905 -7.508 1 98.12 48 ALA B CA 1
ATOM 1417 C C . ALA B 1 48 ? 7.586 -0.881 -7.465 1 98.12 48 ALA B C 1
ATOM 1419 O O . ALA B 1 48 ? 7.492 0.13 -6.766 1 98.12 48 ALA B O 1
ATOM 1420 N N . THR B 1 49 ? 8.672 -1.168 -8.195 1 96.62 49 THR B N 1
ATOM 1421 C CA . THR B 1 49 ? 9.812 -0.252 -8.25 1 96.62 49 THR B CA 1
ATOM 1422 C C . THR B 1 49 ? 9.383 1.107 -8.797 1 96.62 49 THR B C 1
ATOM 1424 O O . THR B 1 49 ? 9.75 2.146 -8.25 1 96.62 49 THR B O 1
ATOM 1427 N N . ARG B 1 50 ? 8.594 1.122 -9.781 1 97.25 50 ARG B N 1
ATOM 1428 C CA . ARG B 1 50 ? 8.102 2.373 -10.344 1 97.25 50 ARG B CA 1
ATOM 1429 C C . ARG B 1 50 ? 7.195 3.102 -9.359 1 97.25 50 ARG B C 1
ATOM 1431 O O . ARG B 1 50 ? 7.355 4.301 -9.133 1 97.25 50 ARG B O 1
ATOM 1438 N N . MET B 1 51 ? 6.238 2.391 -8.781 1 98.44 51 MET B N 1
ATOM 1439 C CA . MET B 1 51 ? 5.266 3.004 -7.879 1 98.44 51 MET B CA 1
ATOM 1440 C C . MET B 1 51 ? 5.941 3.5 -6.605 1 98.44 51 MET B C 1
ATOM 1442 O O . MET B 1 51 ? 5.824 4.676 -6.254 1 98.44 51 MET B O 1
ATOM 1446 N N . GLN B 1 52 ? 6.656 2.58 -5.953 1 98.44 52 GLN B N 1
ATOM 1447 C CA . GLN B 1 52 ? 7.25 2.939 -4.668 1 98.44 52 GLN B CA 1
ATOM 1448 C C . GLN B 1 52 ? 8.422 3.904 -4.852 1 98.44 52 GLN B C 1
ATOM 1450 O O . GLN B 1 52 ? 8.641 4.785 -4.016 1 98.44 52 GLN B O 1
ATOM 1455 N N . GLY B 1 53 ? 9.219 3.703 -5.898 1 98.25 53 GLY B N 1
ATOM 1456 C CA . GLY B 1 53 ? 10.25 4.688 -6.199 1 98.25 53 GLY B CA 1
ATOM 1457 C C . GLY B 1 53 ? 9.695 6.082 -6.422 1 98.25 53 GLY B C 1
ATOM 1458 O O . GLY B 1 53 ? 10.25 7.066 -5.926 1 98.25 53 GLY B O 1
ATOM 1459 N N . GLY B 1 54 ? 8.602 6.176 -7.188 1 98.69 54 GLY B N 1
ATOM 1460 C CA . GLY B 1 54 ? 7.949 7.453 -7.418 1 98.69 54 GLY B CA 1
ATOM 1461 C C . GLY B 1 54 ? 7.426 8.094 -6.148 1 98.69 54 GLY B C 1
ATOM 1462 O O . GLY B 1 54 ? 7.57 9.305 -5.953 1 98.69 54 GLY B O 1
ATOM 1463 N N . LEU B 1 55 ? 6.789 7.324 -5.293 1 98.88 55 LEU B N 1
ATOM 1464 C CA . LEU B 1 55 ? 6.258 7.84 -4.035 1 98.88 55 LEU B CA 1
ATOM 1465 C C . LEU B 1 55 ? 7.383 8.344 -3.139 1 98.88 55 LEU B C 1
ATOM 1467 O O . LEU B 1 55 ? 7.25 9.383 -2.494 1 98.88 55 LEU B O 1
ATOM 1471 N N . ALA B 1 56 ? 8.492 7.551 -3.078 1 98.88 56 ALA B N 1
ATOM 1472 C CA . ALA B 1 56 ? 9.641 7.977 -2.283 1 98.88 56 ALA B CA 1
ATOM 1473 C C . ALA B 1 56 ? 10.211 9.297 -2.797 1 98.88 56 ALA B C 1
ATOM 1475 O O . ALA B 1 56 ? 10.539 10.188 -2.01 1 98.88 56 ALA B O 1
ATOM 1476 N N . LEU B 1 57 ? 10.336 9.422 -4.086 1 98.75 57 LEU B N 1
ATOM 1477 C CA . LEU B 1 57 ? 10.844 10.648 -4.691 1 98.75 57 LEU B CA 1
ATOM 1478 C C . LEU B 1 57 ? 9.906 11.82 -4.426 1 98.75 57 LEU B C 1
ATOM 1480 O O . LEU B 1 57 ? 10.359 12.93 -4.141 1 98.75 57 LEU B O 1
ATOM 1484 N N . ALA B 1 58 ? 8.602 11.586 -4.574 1 98.88 58 ALA B N 1
ATOM 1485 C CA . ALA B 1 58 ? 7.625 12.633 -4.289 1 98.88 58 ALA B CA 1
ATOM 1486 C C . ALA B 1 58 ? 7.73 13.109 -2.844 1 98.88 58 ALA B C 1
ATOM 1488 O O . ALA B 1 58 ? 7.754 14.312 -2.578 1 98.88 58 ALA B O 1
ATOM 1489 N N . ALA B 1 59 ? 7.773 12.141 -1.918 1 98.94 59 ALA B N 1
ATOM 1490 C CA . ALA B 1 59 ? 7.906 12.492 -0.507 1 98.94 59 ALA B CA 1
ATOM 1491 C C . ALA B 1 59 ? 9.18 13.297 -0.261 1 98.94 59 ALA B C 1
ATOM 1493 O O . ALA B 1 59 ? 9.172 14.281 0.485 1 98.94 59 ALA B O 1
ATOM 1494 N N . THR B 1 60 ? 10.273 12.852 -0.89 1 98.94 60 THR B N 1
ATOM 1495 C CA . THR B 1 60 ? 11.547 13.547 -0.766 1 98.94 60 THR B CA 1
ATOM 1496 C C . THR B 1 60 ? 11.438 14.977 -1.277 1 98.94 60 THR B C 1
ATOM 1498 O O . THR B 1 60 ? 11.789 15.922 -0.569 1 98.94 60 THR B O 1
ATOM 1501 N N . ALA B 1 61 ? 10.953 15.125 -2.484 1 98.94 61 ALA B N 1
ATOM 1502 C CA . ALA B 1 61 ? 10.859 16.438 -3.119 1 98.94 61 ALA B CA 1
ATOM 1503 C C . ALA B 1 61 ? 9.977 17.375 -2.311 1 98.94 61 ALA B C 1
ATOM 1505 O O . ALA B 1 61 ? 10.336 18.531 -2.084 1 98.94 61 ALA B O 1
ATOM 1506 N N . LEU B 1 62 ? 8.812 16.938 -1.875 1 98.94 62 LEU B N 1
ATOM 1507 C CA . LEU B 1 62 ? 7.879 17.75 -1.102 1 98.94 62 LEU B CA 1
ATOM 1508 C C . LEU B 1 62 ? 8.461 18.094 0.262 1 98.94 62 LEU B C 1
ATOM 1510 O O . LEU B 1 62 ? 8.273 19.219 0.758 1 98.94 62 LEU B O 1
ATOM 1514 N N . GLY B 1 63 ? 9.156 17.109 0.88 1 98.88 63 GLY B N 1
ATOM 1515 C CA . GLY B 1 63 ? 9.836 17.406 2.131 1 98.88 63 GLY B CA 1
ATOM 1516 C C . GLY B 1 63 ? 10.906 18.469 1.992 1 98.88 63 GLY B C 1
ATOM 1517 O O . GLY B 1 63 ? 11.016 19.359 2.838 1 98.88 63 GLY B O 1
ATOM 1518 N N . LEU B 1 64 ? 11.695 18.406 0.942 1 98.88 64 LEU B N 1
ATOM 1519 C CA . LEU B 1 64 ? 12.727 19.406 0.689 1 98.88 64 LEU B CA 1
ATOM 1520 C C . LEU B 1 64 ? 12.109 20.766 0.422 1 98.88 64 LEU B C 1
ATOM 1522 O O . LEU B 1 64 ? 12.625 21.797 0.878 1 98.88 64 LEU B O 1
ATOM 1526 N N . LEU B 1 65 ? 11.062 20.75 -0.365 1 98.81 65 LEU B N 1
ATOM 1527 C CA . LEU B 1 65 ? 10.367 22.016 -0.639 1 98.81 65 LEU B CA 1
ATOM 1528 C C . LEU B 1 65 ? 9.844 22.625 0.65 1 98.81 65 LEU B C 1
ATOM 1530 O O . LEU B 1 65 ? 9.953 23.844 0.85 1 98.81 65 LEU B O 1
ATOM 1534 N N . ALA B 1 66 ? 9.234 21.812 1.52 1 98.69 66 ALA B N 1
ATOM 1535 C CA . ALA B 1 66 ? 8.758 22.312 2.809 1 98.69 66 ALA B CA 1
ATOM 1536 C C . ALA B 1 66 ? 9.898 22.859 3.648 1 98.69 66 ALA B C 1
ATOM 1538 O O . ALA B 1 66 ? 9.758 23.906 4.289 1 98.69 66 ALA B O 1
ATOM 1539 N N . TRP B 1 67 ? 10.977 22.188 3.604 1 98.69 67 TRP B N 1
ATOM 1540 C CA . TRP B 1 67 ? 12.148 22.672 4.324 1 98.69 67 TRP B CA 1
ATOM 1541 C C . TRP B 1 67 ? 12.586 24.031 3.791 1 98.69 67 TRP B C 1
ATOM 1543 O O . TRP B 1 67 ? 12.836 24.969 4.566 1 98.69 67 TRP B O 1
ATOM 1553 N N . ALA B 1 68 ? 12.664 24.141 2.539 1 98.5 68 ALA B N 1
ATOM 1554 C CA . ALA B 1 68 ? 13.102 25.391 1.908 1 98.5 68 ALA B CA 1
ATOM 1555 C C . ALA B 1 68 ? 12.164 26.547 2.268 1 98.5 68 ALA B C 1
ATOM 1557 O O . ALA B 1 68 ? 12.609 27.672 2.453 1 98.5 68 ALA B O 1
ATOM 1558 N N . ARG B 1 69 ? 10.945 26.266 2.373 1 97.94 69 ARG B N 1
ATOM 1559 C CA . ARG B 1 69 ? 9.945 27.297 2.604 1 97.94 69 ARG B CA 1
ATOM 1560 C C . ARG B 1 69 ? 9.875 27.688 4.078 1 97.94 69 ARG B C 1
ATOM 1562 O O . ARG B 1 69 ? 9.586 28.828 4.418 1 97.94 69 ARG B O 1
ATOM 1569 N N . THR B 1 70 ? 10.086 26.797 4.895 1 97.56 70 THR B N 1
ATOM 1570 C CA . THR B 1 70 ? 9.836 27.047 6.309 1 97.56 70 THR B CA 1
ATOM 1571 C C . THR B 1 70 ? 11.141 27.219 7.074 1 97.56 70 THR B C 1
ATOM 1573 O O . THR B 1 70 ? 11.156 27.766 8.18 1 97.56 70 THR B O 1
ATOM 1576 N N . GLY B 1 71 ? 12.234 26.641 6.566 1 98.06 71 GLY B N 1
ATOM 1577 C CA . GLY B 1 71 ? 13.508 26.625 7.27 1 98.06 71 GLY B CA 1
ATOM 1578 C C . GLY B 1 71 ? 13.57 25.578 8.375 1 98.06 71 GLY B C 1
ATOM 1579 O O . GLY B 1 71 ? 14.57 25.484 9.086 1 98.06 71 GLY B O 1
ATOM 1580 N N . ASP B 1 72 ? 12.484 24.828 8.586 1 98.31 72 ASP B N 1
ATOM 1581 C CA . ASP B 1 72 ? 12.406 23.812 9.641 1 98.31 72 ASP B CA 1
ATOM 1582 C C . ASP B 1 72 ? 13.109 22.516 9.219 1 98.31 72 ASP B C 1
ATOM 1584 O O . ASP B 1 72 ? 12.641 21.828 8.312 1 98.31 72 ASP B O 1
ATOM 1588 N N . PRO B 1 73 ? 14.211 22.125 9.875 1 98.44 73 PRO B N 1
ATOM 1589 C CA . PRO B 1 73 ? 15.023 21 9.43 1 98.44 73 PRO B CA 1
ATOM 1590 C C . PRO B 1 73 ? 14.305 19.656 9.609 1 98.44 73 PRO B C 1
ATOM 1592 O O . PRO B 1 73 ? 14.742 18.641 9.062 1 98.44 73 PRO B O 1
ATOM 1595 N N . ARG B 1 74 ? 13.281 19.625 10.359 1 98.81 74 ARG B N 1
ATOM 1596 C CA . ARG B 1 74 ? 12.539 18.375 10.516 1 98.81 74 ARG B CA 1
ATOM 1597 C C . ARG B 1 74 ? 11.984 17.906 9.172 1 98.81 74 ARG B C 1
ATOM 1599 O O . ARG B 1 74 ? 11.891 16.688 8.93 1 98.81 74 ARG B O 1
ATOM 1606 N N . TRP B 1 75 ? 11.602 18.859 8.328 1 98.75 75 TRP B N 1
ATOM 1607 C CA . TRP B 1 75 ? 11.195 18.516 6.973 1 98.75 75 TRP B CA 1
ATOM 1608 C C . TRP B 1 75 ? 12.344 17.859 6.215 1 98.75 75 TRP B C 1
ATOM 1610 O O . TRP B 1 75 ? 12.133 16.906 5.461 1 98.75 75 TRP B O 1
ATOM 1620 N N . GLY B 1 76 ? 13.547 18.359 6.418 1 98.81 76 GLY B N 1
ATOM 1621 C CA . GLY B 1 76 ? 14.727 17.766 5.809 1 98.81 76 GLY B CA 1
ATOM 1622 C C . GLY B 1 76 ? 14.992 16.359 6.277 1 98.81 76 GLY B C 1
ATOM 1623 O O . GLY B 1 76 ? 15.406 15.5 5.488 1 98.81 76 GLY B O 1
ATOM 1624 N N . LEU B 1 77 ? 14.766 16.094 7.531 1 98.88 77 LEU B N 1
ATOM 1625 C CA . LEU B 1 77 ? 14.914 14.75 8.062 1 98.88 77 LEU B CA 1
ATOM 1626 C C . LEU B 1 77 ? 13.945 13.789 7.383 1 98.88 77 LEU B C 1
ATOM 1628 O O . LEU B 1 77 ? 14.336 12.695 6.969 1 98.88 77 LEU B O 1
ATOM 1632 N N . GLY B 1 78 ? 12.633 14.25 7.289 1 98.94 78 GLY B N 1
ATOM 1633 C CA . GLY B 1 78 ? 11.672 13.422 6.582 1 98.94 78 GLY B CA 1
ATOM 1634 C C . GLY B 1 78 ? 12.062 13.141 5.145 1 98.94 78 GLY B C 1
ATOM 1635 O O . GLY B 1 78 ? 11.961 12.008 4.676 1 98.94 78 GLY B O 1
ATOM 1636 N N . ALA B 1 79 ? 12.539 14.117 4.492 1 98.94 79 ALA B N 1
ATOM 1637 C CA . ALA B 1 79 ? 12.977 13.977 3.107 1 98.94 79 ALA B CA 1
ATOM 1638 C C . ALA B 1 79 ? 14.156 13.008 2.998 1 98.94 79 ALA B C 1
ATOM 1640 O O . ALA B 1 79 ? 14.195 12.172 2.092 1 98.94 79 ALA B O 1
ATOM 1641 N N . ALA B 1 80 ? 15.094 13.117 3.914 1 98.94 80 ALA B N 1
ATOM 1642 C CA . ALA B 1 80 ? 16.266 12.25 3.906 1 98.94 80 ALA B CA 1
ATOM 1643 C C . ALA B 1 80 ? 15.883 10.789 4.121 1 98.94 80 ALA B C 1
ATOM 1645 O O . ALA B 1 80 ? 16.422 9.891 3.465 1 98.94 80 ALA B O 1
ATOM 1646 N N . LEU B 1 81 ? 14.992 10.578 5.031 1 98.94 81 LEU B N 1
ATOM 1647 C CA . LEU B 1 81 ? 14.523 9.227 5.309 1 98.94 81 LEU B CA 1
ATOM 1648 C C . LEU B 1 81 ? 13.781 8.648 4.109 1 98.94 81 LEU B C 1
ATOM 1650 O O . LEU B 1 81 ? 13.953 7.477 3.77 1 98.94 81 LEU B O 1
ATOM 1654 N N . ALA B 1 82 ? 12.914 9.469 3.479 1 98.88 82 ALA B N 1
ATOM 1655 C CA . ALA B 1 82 ? 12.219 9.031 2.27 1 98.88 82 ALA B CA 1
ATOM 1656 C C . ALA B 1 82 ? 13.211 8.703 1.159 1 98.88 82 ALA B C 1
ATOM 1658 O O . ALA B 1 82 ? 13.086 7.672 0.49 1 98.88 82 ALA B O 1
ATOM 1659 N N . LEU B 1 83 ? 14.234 9.516 0.969 1 98.81 83 LEU B N 1
ATOM 1660 C CA . LEU B 1 83 ? 15.227 9.344 -0.083 1 98.81 83 LEU B CA 1
ATOM 1661 C C . LEU B 1 83 ? 16.094 8.117 0.183 1 98.81 83 LEU B C 1
ATOM 1663 O O . LEU B 1 83 ? 16.562 7.465 -0.755 1 98.81 83 LEU B O 1
ATOM 1667 N N . ALA B 1 84 ? 16.328 7.789 1.407 1 98.81 84 ALA B N 1
ATOM 1668 C CA . ALA B 1 84 ? 17.219 6.699 1.81 1 98.81 84 ALA B CA 1
ATOM 1669 C C . ALA B 1 84 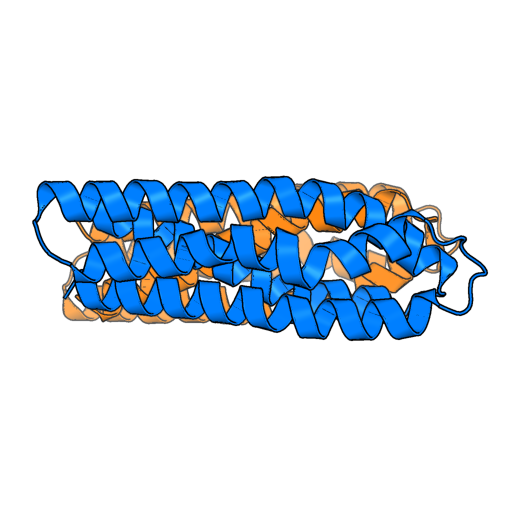? 16.781 5.375 1.2 1 98.81 84 ALA B C 1
ATOM 1671 O O . ALA B 1 84 ? 17.578 4.453 1.053 1 98.81 84 ALA B O 1
ATOM 1672 N N . ASN B 1 85 ? 15.5 5.285 0.801 1 98.31 85 ASN B N 1
ATOM 1673 C CA . ASN B 1 85 ? 15 4.066 0.177 1 98.31 85 ASN B CA 1
ATOM 1674 C C . ASN B 1 85 ? 15.703 3.781 -1.146 1 98.31 85 ASN B C 1
ATOM 1676 O O . ASN B 1 85 ? 15.93 2.621 -1.495 1 98.31 85 ASN B O 1
ATOM 1680 N N . TRP B 1 86 ? 16.094 4.793 -1.85 1 98.12 86 TRP B N 1
ATOM 1681 C CA . TRP B 1 86 ? 16.688 4.629 -3.172 1 98.12 86 TRP B CA 1
ATOM 1682 C C . TRP B 1 86 ? 18.109 4.055 -3.072 1 98.12 86 TRP B C 1
ATOM 1684 O O . TRP B 1 86 ? 18.391 2.998 -3.635 1 98.12 86 TRP B O 1
ATOM 1694 N N . PRO B 1 87 ? 19.031 4.68 -2.309 1 98.12 87 PRO B N 1
ATOM 1695 C CA . PRO B 1 87 ? 20.359 4.066 -2.207 1 98.12 87 PRO B CA 1
ATOM 1696 C C . PRO B 1 87 ? 20.328 2.723 -1.484 1 98.12 87 PRO B C 1
ATOM 1698 O O . PRO B 1 87 ? 21.141 1.839 -1.788 1 98.12 87 PRO B O 1
ATOM 1701 N N . TYR B 1 88 ? 19.469 2.561 -0.527 1 98.38 88 TYR B N 1
ATOM 1702 C CA . TYR B 1 88 ? 19.328 1.266 0.131 1 98.38 88 TYR B CA 1
ATOM 1703 C C . TYR B 1 88 ? 18.969 0.18 -0.872 1 98.38 88 TYR B C 1
ATOM 1705 O O . TYR B 1 88 ? 19.531 -0.917 -0.848 1 98.38 88 TYR B O 1
ATOM 1713 N N . THR B 1 89 ? 17.984 0.469 -1.767 1 97.5 89 THR B N 1
ATOM 1714 C CA . THR B 1 89 ? 17.562 -0.494 -2.779 1 97.5 89 THR B CA 1
ATOM 1715 C C . THR B 1 89 ? 18.719 -0.822 -3.723 1 97.5 89 THR B C 1
ATOM 1717 O O . THR B 1 89 ? 18.984 -1.991 -4.016 1 97.5 89 THR B O 1
ATOM 1720 N N . LEU B 1 90 ? 19.469 0.168 -4.125 1 96.94 90 LEU B N 1
ATOM 1721 C CA . LEU B 1 90 ? 20.547 -0.01 -5.094 1 96.94 90 LEU B CA 1
ATOM 1722 C C . LEU B 1 90 ? 21.719 -0.786 -4.48 1 96.94 90 LEU B C 1
ATOM 1724 O O . LEU B 1 90 ? 22.359 -1.592 -5.156 1 96.94 90 LEU B O 1
ATOM 1728 N N . LEU B 1 91 ? 21.922 -0.607 -3.166 1 97.62 91 LEU B N 1
ATOM 1729 C CA . LEU B 1 91 ? 23.125 -1.168 -2.568 1 97.62 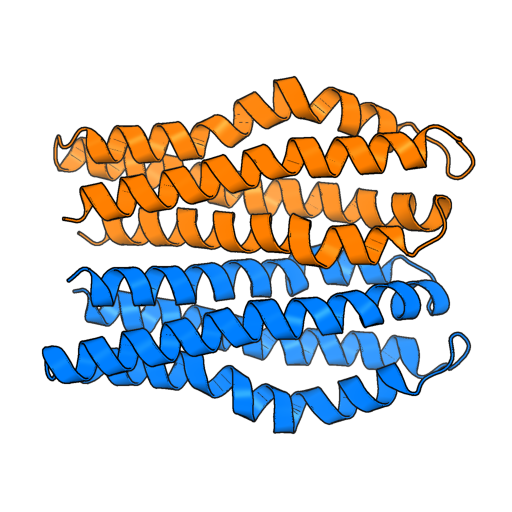91 LEU B CA 1
ATOM 1730 C C . LEU B 1 91 ? 22.812 -2.469 -1.835 1 97.62 91 LEU B C 1
ATOM 1732 O O . LEU B 1 91 ? 23.609 -3.41 -1.867 1 97.62 91 LEU B O 1
ATOM 1736 N N . ALA B 1 92 ? 21.719 -2.523 -1.213 1 98.06 92 ALA B N 1
ATOM 1737 C CA . ALA B 1 92 ? 21.438 -3.662 -0.341 1 98.06 92 ALA B CA 1
ATOM 1738 C C . ALA B 1 92 ? 20.5 -4.656 -1.017 1 98.06 92 ALA B C 1
ATOM 1740 O O . ALA B 1 92 ? 20.656 -5.871 -0.86 1 98.06 92 ALA B O 1
ATOM 1741 N N . ILE B 1 93 ? 19.562 -4.211 -1.868 1 98.06 93 ILE B N 1
ATOM 1742 C CA . ILE B 1 93 ? 18.516 -5.102 -2.359 1 98.06 93 ILE B CA 1
ATOM 1743 C C . ILE B 1 93 ? 18.859 -5.559 -3.777 1 98.06 93 ILE B C 1
ATOM 1745 O O . ILE B 1 93 ? 18.531 -6.688 -4.164 1 98.06 93 ILE B O 1
ATOM 1749 N N . MET B 1 94 ? 19.562 -4.789 -4.523 1 97.69 94 MET B N 1
ATOM 1750 C CA . MET B 1 94 ? 19.766 -5.004 -5.953 1 97.69 94 MET B CA 1
ATOM 1751 C C . MET B 1 94 ? 20.516 -6.309 -6.203 1 97.69 94 MET B C 1
ATOM 1753 O O . MET B 1 94 ? 20.203 -7.039 -7.145 1 97.69 94 MET B O 1
ATOM 1757 N N . PRO B 1 95 ? 21.516 -6.688 -5.406 1 98 95 PRO B N 1
ATOM 1758 C CA . PRO B 1 95 ? 22.156 -7.984 -5.648 1 98 95 PRO B CA 1
ATOM 1759 C C . PRO B 1 95 ? 21.156 -9.148 -5.578 1 98 95 PRO B C 1
ATOM 1761 O O . PRO B 1 95 ? 21.219 -10.07 -6.398 1 98 95 PRO B O 1
ATOM 1764 N N . THR B 1 96 ? 20.266 -9.125 -4.645 1 98.19 96 THR B N 1
ATOM 1765 C CA . THR B 1 96 ? 19.219 -10.141 -4.539 1 98.19 96 THR B CA 1
ATOM 1766 C C . THR B 1 96 ? 18.281 -10.078 -5.734 1 98.19 96 THR B C 1
ATOM 1768 O O . THR B 1 96 ? 17.922 -11.117 -6.309 1 98.19 96 THR B O 1
ATOM 1771 N N . ASN B 1 97 ? 17.859 -8.875 -6.129 1 97.94 97 ASN B N 1
ATOM 1772 C CA . ASN B 1 97 ? 17.016 -8.695 -7.305 1 97.94 97 ASN B CA 1
ATOM 1773 C C . ASN B 1 97 ? 17.656 -9.281 -8.555 1 97.94 97 ASN B C 1
ATOM 1775 O O . ASN B 1 97 ? 17 -9.992 -9.328 1 97.94 97 ASN B O 1
ATOM 1779 N N . ARG B 1 98 ? 18.922 -9 -8.758 1 97.56 98 ARG B N 1
ATOM 1780 C CA . ARG B 1 98 ? 19.625 -9.492 -9.938 1 97.56 98 ARG B CA 1
ATOM 1781 C C . ARG B 1 98 ? 19.703 -11.016 -9.93 1 97.56 98 ARG B C 1
ATOM 1783 O O . ARG B 1 98 ? 19.531 -11.656 -10.977 1 97.56 98 ARG B O 1
ATOM 1790 N N . ALA B 1 99 ? 19.938 -11.586 -8.797 1 97.44 99 ALA B N 1
ATOM 1791 C CA . ALA B 1 99 ? 20 -13.039 -8.68 1 97.44 99 ALA B CA 1
ATOM 1792 C C . ALA B 1 99 ? 18.641 -13.664 -9 1 97.44 99 ALA B C 1
ATOM 1794 O O . ALA B 1 99 ? 18.562 -14.68 -9.703 1 97.44 99 ALA B O 1
ATOM 1795 N N . LEU B 1 100 ? 17.578 -13.078 -8.531 1 97.38 100 LEU B N 1
ATOM 1796 C CA . LEU B 1 100 ? 16.234 -13.578 -8.789 1 97.38 100 LEU B CA 1
ATOM 1797 C C . LEU B 1 100 ? 15.875 -13.43 -10.258 1 97.38 100 LEU B C 1
ATOM 1799 O O . LEU B 1 100 ? 15.25 -14.32 -10.844 1 97.38 100 LEU B O 1
ATOM 1803 N N . LEU B 1 101 ? 16.297 -12.32 -10.875 1 96.44 101 LEU B N 1
ATOM 1804 C CA . LEU B 1 101 ? 15.992 -12.07 -12.281 1 96.44 101 LEU B CA 1
ATOM 1805 C C . LEU B 1 101 ? 16.75 -13.047 -13.18 1 96.44 101 LEU B C 1
ATOM 1807 O O . LEU B 1 101 ? 16.25 -13.422 -14.25 1 96.44 101 LEU B O 1
ATOM 1811 N N . ALA B 1 102 ? 17.828 -13.547 -12.688 1 95.88 102 ALA B N 1
ATOM 1812 C CA . ALA B 1 102 ? 18.672 -14.438 -13.469 1 95.88 102 ALA B CA 1
ATOM 1813 C C . ALA B 1 102 ? 18.312 -15.898 -13.219 1 95.88 102 ALA B C 1
ATOM 1815 O O . ALA B 1 102 ? 18.703 -16.781 -13.984 1 95.88 102 ALA B O 1
ATOM 1816 N N . ALA B 1 103 ? 17.578 -16.156 -12.18 1 95.19 103 ALA B N 1
ATOM 1817 C CA . ALA B 1 103 ? 17.297 -17.516 -11.758 1 95.19 103 ALA B CA 1
ATOM 1818 C C . ALA B 1 103 ? 16.297 -18.188 -12.695 1 95.19 103 ALA B C 1
ATOM 1820 O O . ALA B 1 103 ? 15.375 -17.547 -13.18 1 95.19 103 ALA B O 1
ATOM 1821 N N . SER B 1 104 ? 16.531 -19.438 -12.891 1 92.56 104 SER B N 1
ATOM 1822 C CA . SER B 1 104 ? 15.523 -20.266 -13.562 1 92.56 104 SER B CA 1
ATOM 1823 C C . SER B 1 104 ? 14.516 -20.812 -12.562 1 92.56 104 SER B C 1
ATOM 1825 O O . SER B 1 104 ? 14.758 -20.797 -11.352 1 92.56 104 SER B O 1
ATOM 1827 N N . SER B 1 105 ? 13.391 -21.266 -13.055 1 85.94 105 SER B N 1
ATOM 1828 C CA . SER B 1 105 ? 12.289 -21.719 -12.219 1 85.94 105 SER B CA 1
ATOM 1829 C C . SER B 1 105 ? 12.688 -22.969 -11.414 1 85.94 105 SER B C 1
ATOM 1831 O O . SER B 1 105 ? 12.094 -23.25 -10.383 1 85.94 105 SER B O 1
ATOM 1833 N N . THR B 1 106 ? 13.703 -23.656 -11.781 1 89 106 THR B N 1
ATOM 1834 C CA . THR B 1 106 ? 14.109 -24.891 -11.125 1 89 106 THR B CA 1
ATOM 1835 C C . THR B 1 106 ? 15.336 -24.656 -10.25 1 89 106 THR B C 1
ATOM 1837 O O . THR B 1 106 ? 15.844 -25.594 -9.625 1 89 106 THR B O 1
ATOM 1840 N N . ASP B 1 107 ? 15.742 -23.469 -10.211 1 91.38 107 ASP B N 1
ATOM 1841 C CA . ASP B 1 107 ? 16.938 -23.125 -9.438 1 91.38 107 ASP B CA 1
ATOM 1842 C C . ASP B 1 107 ? 16.672 -23.203 -7.941 1 91.38 107 ASP B C 1
ATOM 1844 O O . ASP B 1 107 ? 15.758 -22.531 -7.441 1 91.38 107 ASP B O 1
ATOM 1848 N N . PRO B 1 108 ? 17.422 -24 -7.215 1 92.44 108 PRO B N 1
ATOM 1849 C CA . PRO B 1 108 ? 17.219 -24.141 -5.77 1 92.44 108 PRO B CA 1
ATOM 1850 C C . PRO B 1 108 ? 17.5 -22.844 -5.008 1 92.44 108 PRO B C 1
ATOM 1852 O O . PRO B 1 108 ? 17.141 -22.734 -3.83 1 92.44 108 PRO B O 1
ATOM 1855 N N . VAL B 1 109 ? 18 -21.859 -5.66 1 93.12 109 VAL B N 1
ATOM 1856 C CA . VAL B 1 109 ? 18.375 -20.625 -4.984 1 93.12 109 VAL B CA 1
ATOM 1857 C C . VAL B 1 109 ? 17.156 -19.719 -4.828 1 93.12 109 VAL B C 1
ATOM 1859 O O . VAL B 1 109 ? 17.172 -18.75 -4.066 1 93.12 109 VAL B O 1
ATOM 1862 N N . VAL B 1 110 ? 16.109 -20 -5.484 1 95.25 110 VAL B N 1
ATOM 1863 C CA . VAL B 1 110 ? 14.938 -19.125 -5.504 1 95.25 110 VAL B CA 1
ATOM 1864 C C . VAL B 1 110 ? 14.352 -19.016 -4.098 1 95.25 110 VAL B C 1
ATOM 1866 O O . VAL B 1 110 ? 14.133 -17.906 -3.6 1 95.25 110 VAL B O 1
ATOM 1869 N N . ALA B 1 111 ? 14.18 -20.125 -3.426 1 93.12 111 ALA B N 1
ATOM 1870 C CA . ALA B 1 111 ? 13.523 -20.125 -2.125 1 93.12 111 ALA B CA 1
ATOM 1871 C C . ALA B 1 111 ? 14.312 -19.312 -1.102 1 93.12 111 ALA B C 1
ATOM 1873 O O . ALA B 1 111 ? 13.766 -18.406 -0.466 1 93.12 111 ALA B O 1
ATOM 1874 N N . PRO B 1 112 ? 15.594 -19.547 -0.957 1 95.19 112 PRO B N 1
ATOM 1875 C CA . PRO B 1 112 ? 16.344 -18.734 0.005 1 95.19 112 PRO B CA 1
ATOM 1876 C C . PRO B 1 112 ? 16.422 -17.266 -0.396 1 95.19 112 PRO B C 1
ATOM 1878 O O . PRO B 1 112 ? 16.469 -16.391 0.47 1 95.19 112 PRO B O 1
ATOM 1881 N N . LEU B 1 113 ? 16.438 -16.953 -1.67 1 97.06 113 LEU B N 1
ATOM 1882 C CA . LEU B 1 113 ? 16.484 -15.57 -2.127 1 97.06 113 LEU B CA 1
ATOM 1883 C C . LEU B 1 113 ? 15.164 -14.859 -1.833 1 97.06 113 LEU B C 1
ATOM 1885 O O . LEU B 1 113 ? 15.156 -13.664 -1.521 1 97.06 113 LEU B O 1
ATOM 1889 N N . MET B 1 114 ? 14.102 -15.617 -1.89 1 97.31 114 MET B N 1
ATOM 1890 C CA . MET B 1 114 ? 12.805 -15.031 -1.553 1 97.31 114 MET B CA 1
ATOM 1891 C C . MET B 1 114 ? 12.742 -14.656 -0.075 1 97.31 114 MET B C 1
ATOM 1893 O O . MET B 1 114 ? 12.18 -13.625 0.285 1 97.31 114 MET B O 1
ATOM 1897 N N . GLN B 1 115 ? 13.359 -15.453 0.733 1 96.94 115 GLN B N 1
ATOM 1898 C CA . GLN B 1 115 ? 13.375 -15.172 2.164 1 96.94 115 GLN B CA 1
ATOM 1899 C C . GLN B 1 115 ? 14.281 -13.984 2.473 1 96.94 115 GLN B C 1
ATOM 1901 O O . GLN B 1 115 ? 13.945 -13.141 3.314 1 96.94 115 GLN B O 1
ATOM 1906 N N . ARG B 1 116 ? 15.328 -13.898 1.815 1 97.62 116 ARG B N 1
ATOM 1907 C CA . ARG B 1 116 ? 16.219 -12.758 1.981 1 97.62 116 ARG B CA 1
ATOM 1908 C C . ARG B 1 116 ? 15.555 -11.477 1.497 1 97.62 116 ARG B C 1
ATOM 1910 O O . ARG B 1 116 ? 15.688 -10.422 2.133 1 97.62 116 ARG B O 1
ATOM 1917 N N . TRP B 1 117 ? 14.898 -11.609 0.399 1 98 117 TRP B N 1
ATOM 1918 C CA . TRP B 1 117 ? 14.266 -10.461 -0.244 1 98 117 TRP B CA 1
ATOM 1919 C C . TRP B 1 117 ? 13.289 -9.781 0.708 1 98 117 TRP B C 1
ATOM 1921 O O . TRP B 1 117 ? 13.312 -8.555 0.862 1 98 117 TRP B O 1
ATOM 1931 N N . ILE B 1 118 ? 12.445 -10.508 1.395 1 97.69 118 ILE B N 1
ATOM 1932 C CA . ILE B 1 118 ? 11.43 -9.891 2.242 1 97.69 118 ILE B CA 1
ATOM 1933 C C . ILE B 1 118 ? 12.086 -9.281 3.477 1 97.69 118 ILE B C 1
ATOM 1935 O O . ILE B 1 118 ? 11.617 -8.266 4.004 1 97.69 118 ILE B O 1
ATOM 1939 N N . ARG B 1 119 ? 13.172 -9.836 3.977 1 98.06 119 ARG B N 1
ATOM 1940 C CA . ARG B 1 119 ? 13.914 -9.258 5.098 1 98.06 119 ARG B CA 1
ATOM 1941 C C . ARG B 1 119 ? 14.508 -7.906 4.719 1 98.06 119 ARG B C 1
ATOM 1943 O O . ARG B 1 119 ? 14.477 -6.961 5.508 1 98.06 119 ARG B O 1
ATOM 1950 N N . LEU B 1 120 ? 15.062 -7.848 3.553 1 98.38 120 LEU B N 1
ATOM 1951 C CA . LEU B 1 120 ? 15.609 -6.586 3.057 1 98.38 120 LEU B CA 1
ATOM 1952 C C . LEU B 1 120 ? 14.492 -5.566 2.834 1 98.38 120 LEU B C 1
ATOM 1954 O O . LEU B 1 120 ? 14.648 -4.391 3.168 1 98.38 120 LEU B O 1
ATOM 1958 N N . HIS B 1 121 ? 13.359 -6.094 2.283 1 98.44 121 HIS B N 1
ATOM 1959 C CA . HIS B 1 121 ? 12.219 -5.219 2.039 1 98.44 121 HIS B CA 1
ATOM 1960 C C . HIS B 1 121 ? 11.695 -4.617 3.34 1 98.44 121 HIS B C 1
ATOM 1962 O O . HIS B 1 121 ? 11.18 -3.494 3.35 1 98.44 121 HIS B O 1
ATOM 1968 N N . ALA B 1 122 ? 11.875 -5.289 4.488 1 98.5 122 ALA B N 1
ATOM 1969 C CA . ALA B 1 122 ? 11.391 -4.809 5.777 1 98.5 122 ALA B CA 1
ATOM 1970 C C . ALA B 1 122 ? 12.055 -3.486 6.156 1 98.5 122 ALA B C 1
ATOM 1972 O O . ALA B 1 122 ? 11.438 -2.631 6.793 1 98.5 122 ALA B O 1
ATOM 1973 N N . VAL B 1 123 ? 13.258 -3.348 5.781 1 98.62 123 VAL B N 1
ATOM 1974 C CA . VAL B 1 123 ? 13.984 -2.113 6.059 1 98.62 123 VAL B CA 1
ATOM 1975 C C . VAL B 1 123 ? 13.344 -0.954 5.301 1 98.62 123 VAL B C 1
ATOM 1977 O O . VAL B 1 123 ? 13.195 0.144 5.844 1 98.62 123 VAL B O 1
ATOM 1980 N N . ARG B 1 124 ? 12.914 -1.226 4.023 1 98.31 124 ARG B N 1
ATOM 1981 C CA . ARG B 1 124 ? 12.219 -0.2 3.248 1 98.31 124 ARG B CA 1
ATOM 1982 C C . ARG B 1 124 ? 10.938 0.236 3.943 1 98.31 124 ARG B C 1
ATOM 1984 O O . ARG B 1 124 ? 10.625 1.428 3.996 1 98.31 124 ARG B O 1
ATOM 1991 N N . SER B 1 125 ? 10.227 -0.71 4.477 1 98.69 125 SER B N 1
ATOM 1992 C CA . SER B 1 125 ? 9.016 -0.403 5.23 1 98.69 125 SER B CA 1
ATOM 1993 C C . SER B 1 125 ? 9.328 0.459 6.453 1 98.69 125 SER B C 1
ATOM 1995 O O . SER B 1 125 ? 8.609 1.42 6.738 1 98.69 125 SER B O 1
ATOM 1997 N N . GLY B 1 126 ? 10.398 0.087 7.145 1 98.81 126 GLY B N 1
ATOM 1998 C CA . GLY B 1 126 ? 10.828 0.873 8.289 1 98.81 126 GLY B CA 1
ATOM 1999 C C . GLY B 1 126 ? 11.188 2.303 7.93 1 98.81 126 GLY B C 1
ATOM 2000 O O . GLY B 1 126 ? 10.828 3.238 8.648 1 98.81 126 GLY B O 1
ATOM 2001 N N . LEU B 1 127 ? 11.93 2.502 6.867 1 98.81 127 LEU B N 1
ATOM 2002 C CA . LEU B 1 127 ? 12.305 3.832 6.395 1 98.81 127 LEU B CA 1
ATOM 2003 C C . LEU B 1 127 ? 11.062 4.652 6.047 1 98.81 127 LEU B C 1
ATOM 2005 O O . LEU B 1 127 ? 10.992 5.844 6.359 1 98.81 127 LEU B O 1
ATOM 2009 N N . GLY B 1 128 ? 10.109 4.008 5.363 1 98.88 128 GLY B N 1
ATOM 2010 C CA . GLY B 1 128 ? 8.852 4.68 5.07 1 98.88 128 GLY B CA 1
ATOM 2011 C C . GLY B 1 128 ? 8.125 5.156 6.312 1 98.88 128 GLY B C 1
ATOM 2012 O O . GLY B 1 128 ? 7.684 6.305 6.379 1 98.88 128 GLY B O 1
ATOM 2013 N N . LEU B 1 129 ? 8.031 4.266 7.285 1 98.94 129 LEU B N 1
ATOM 2014 C CA . LEU B 1 129 ? 7.363 4.609 8.539 1 98.94 129 LEU B CA 1
ATOM 2015 C C . LEU B 1 129 ? 8.109 5.727 9.258 1 98.94 129 LEU B C 1
ATOM 2017 O O . LEU B 1 129 ? 7.488 6.617 9.844 1 98.94 129 LEU B O 1
ATOM 2021 N N . ALA B 1 130 ? 9.422 5.664 9.266 1 98.94 130 ALA B N 1
ATOM 2022 C CA . ALA B 1 130 ? 10.234 6.703 9.898 1 98.94 130 ALA B CA 1
ATOM 2023 C C . ALA B 1 130 ? 10.008 8.055 9.227 1 98.94 130 ALA B C 1
ATOM 2025 O O . ALA B 1 130 ? 9.953 9.086 9.898 1 98.94 130 ALA B O 1
ATOM 2026 N N . ALA B 1 131 ? 9.914 8.016 7.871 1 98.94 131 ALA B N 1
ATOM 2027 C CA . ALA B 1 131 ? 9.625 9.258 7.16 1 98.94 131 ALA B CA 1
ATOM 2028 C C . ALA B 1 131 ? 8.273 9.82 7.57 1 98.94 131 ALA B C 1
ATOM 2030 O O . ALA B 1 131 ? 8.125 11.031 7.773 1 98.94 131 ALA B O 1
ATOM 2031 N N . VAL B 1 132 ? 7.262 8.969 7.699 1 98.94 132 VAL B N 1
ATOM 2032 C CA . VAL B 1 132 ? 5.938 9.391 8.148 1 98.94 132 VAL B CA 1
ATOM 2033 C C . VAL B 1 132 ? 6.043 10.055 9.523 1 98.94 132 VAL B C 1
ATOM 2035 O O . VAL B 1 132 ? 5.5 11.141 9.734 1 98.94 132 VAL B O 1
ATOM 2038 N N . ALA B 1 133 ? 6.77 9.414 10.414 1 98.88 133 ALA B N 1
ATOM 2039 C CA . ALA B 1 133 ? 6.93 9.945 11.766 1 98.88 133 ALA B CA 1
ATOM 2040 C C . ALA B 1 133 ? 7.613 11.312 11.742 1 98.88 133 ALA B C 1
ATOM 2042 O O . ALA B 1 133 ? 7.211 12.227 12.469 1 98.88 133 ALA B O 1
ATOM 2043 N N . ALA B 1 134 ? 8.633 11.453 10.953 1 98.88 134 ALA B N 1
ATOM 2044 C CA . ALA B 1 134 ? 9.359 12.719 10.852 1 98.88 134 ALA B CA 1
ATOM 2045 C C . ALA B 1 134 ? 8.453 13.828 10.32 1 98.88 134 ALA B C 1
ATOM 2047 O O . ALA B 1 134 ? 8.461 14.953 10.836 1 98.88 134 ALA B O 1
ATOM 2048 N N . PHE B 1 135 ? 7.672 13.562 9.258 1 98.88 135 PHE B N 1
ATOM 2049 C CA . PHE B 1 135 ? 6.785 14.57 8.688 1 98.88 135 PHE B CA 1
ATOM 2050 C C . PHE B 1 135 ? 5.672 14.93 9.664 1 98.88 135 PHE B C 1
ATOM 2052 O O . PHE B 1 135 ? 5.258 16.094 9.742 1 98.88 135 PHE B O 1
ATOM 2059 N N . LEU B 1 136 ? 5.164 13.93 10.453 1 98.62 136 LEU B N 1
ATOM 2060 C CA . LEU B 1 136 ? 4.191 14.227 11.5 1 98.62 136 LEU B CA 1
ATOM 2061 C C . LEU B 1 136 ? 4.785 15.172 12.539 1 98.62 136 LEU B C 1
ATOM 2063 O O . LEU B 1 136 ? 4.125 16.125 12.977 1 98.62 136 LEU B O 1
ATOM 2067 N N . TRP B 1 137 ? 6.027 14.844 12.883 1 98.5 137 TRP B N 1
ATOM 2068 C CA . TRP B 1 137 ? 6.746 15.688 13.836 1 98.5 137 TRP B CA 1
ATOM 2069 C C . TRP B 1 137 ? 6.887 17.109 13.305 1 98.5 137 TRP B C 1
ATOM 2071 O O . TRP B 1 137 ? 6.668 18.078 14.039 1 98.5 137 TRP B O 1
ATOM 2081 N N . ALA B 1 138 ? 7.188 17.25 12.07 1 98 138 ALA B N 1
ATOM 2082 C CA . ALA B 1 138 ? 7.406 18.547 11.453 1 98 138 ALA B CA 1
ATOM 2083 C C . ALA B 1 138 ? 6.102 19.344 11.375 1 98 138 ALA B C 1
ATOM 2085 O O . ALA B 1 138 ? 6.117 20.578 11.391 1 98 138 ALA B O 1
ATOM 2086 N N . LEU B 1 139 ? 5.012 18.672 11.305 1 96.31 139 LEU B N 1
ATOM 2087 C CA . LEU B 1 139 ? 3.711 19.328 11.18 1 96.31 139 LEU B CA 1
ATOM 2088 C C . LEU B 1 139 ? 3.24 19.859 12.531 1 96.31 139 LEU B C 1
ATOM 2090 O O . LEU B 1 139 ? 2.271 20.609 12.609 1 96.31 139 LEU B O 1
ATOM 2094 N N . ARG B 1 140 ? 3.924 19.547 13.641 1 91.06 140 ARG B N 1
ATOM 2095 C CA . ARG B 1 140 ? 3.545 19.984 14.977 1 91.06 140 ARG B CA 1
ATOM 2096 C C . ARG B 1 140 ? 4.367 21.203 15.398 1 91.06 140 ARG B C 1
ATOM 2098 O O . ARG B 1 140 ? 5.488 21.406 14.922 1 91.06 140 ARG B O 1
#

Sequence (280 aa):
MLIGELALVAAAAFAGAALYVGFVEHPARLVLDPASQLQQWRPSYRRATRMQGGLALAATALGLLAWARTGDPRWGLGAALALANWPYTLLAIMPTNRALLAASSTDPVVAPLMQRWIRLHAVRSGLGLAAVAAFLWALRMLIGELALVAAAAFAGAALYVGFVEHPARLVLDPASQLQQWRPSYRRATRMQGGLALAATALGLLAWARTGDPRWGLGAALALANWPYTLLAIMPTNRALLAASSTDPVVAPLMQRWIRLHAVRSGLGLAAVAAFLWALR

Nearest PDB structures (foldseek):
  8tn6-assembly1_C  TM=6.555E-01  e=5.329E-01  synthetic construct
  7wuw-assembly1_C  TM=4.483E-01  e=2.072E+00  Streptomyces sahachiroi
  6x8n-assembly2_B  TM=4.047E-01  e=2.410E+00  synthetic construct
  7uzh-assembly1_g  TM=3.084E-01  e=3.985E+00  Rattus norvegicus
  8tn6-assembly1_C  TM=6.552E-01  e=5.329E-01  synthetic construct

Foldseek 3Di:
DVLLVVLLVLLVVLLVVLVCVLPPVLVVLLVDQQLSSLVVVVVVVVVNCVSNVVSLQSSLVSLVVVCVVPVDCLSVVLNCLSCVLVVLCVPPQVVLVVCSVPDHSPDPVSNVSSVVNSVSSVVVSVSSVVSSVSSVVVVD/DVLLVVLLVLLVVLLVVLVCVLPPVLVVLLVDQQLSSLVVVVVVVVVNCVSNVVSLQSSLVSLVVVCVVPVDCLSVVLNCLSCVLVVLCVPPQVVLVVCSVPDHSPDPVSNVSSVVNSVSSVVVSVSSVVSSVSSVVVVD

Organism: Methylorubrum extorquens (strain ATCC 14718 / DSM 1338 / JCM 2805 / NCIMB 9133 / AM1) (NCBI:txid272630)